Protein AF-0000000074436016 (afdb_homodimer)

pLDDT: mean 95.19, std 9.7, range [27.89, 98.94]

Organism: NCBI:txid1349785

Solvent-accessible surface area (backbone atoms only — not comparable to full-atom values): 13086 Å² total; per-residue (Å²): 108,72,60,59,52,48,53,52,48,14,54,47,44,49,55,48,41,35,71,76,46,47,29,46,66,45,57,72,33,37,32,36,85,57,34,43,60,37,73,82,83,29,23,57,28,37,34,36,27,35,20,18,33,38,30,46,49,17,32,43,35,10,47,38,68,48,76,72,38,80,26,52,17,38,36,29,31,21,16,30,40,24,40,50,14,35,40,44,46,51,30,44,37,34,35,21,26,37,39,32,66,56,12,30,39,82,61,67,39,67,53,19,23,32,29,37,42,47,64,41,38,81,76,45,74,80,45,45,41,37,73,81,47,38,75,51,81,66,85,122,109,68,63,59,51,48,52,53,47,12,54,48,43,47,56,51,40,33,71,76,46,48,28,44,67,44,57,72,34,37,32,36,82,58,34,42,60,36,74,81,85,30,24,58,29,37,35,37,27,36,19,18,34,38,30,47,50,17,34,44,34,10,48,38,74,93,74,72,38,80,25,52,17,39,39,29,32,22,16,30,39,23,40,52,15,37,39,43,47,50,30,44,36,34,37,21,27,37,38,32,64,57,12,31,40,82,60,67,40,68,52,20,22,32,30,37,22,64,70,40,39,82,77,46,73,78,47,45,42,39,72,80,34,22,61,52,81,68,83,123

InterPro domains:
  IPR001451 Hexapeptide repeat [PF14602] (75-107)
  IPR011004 Trimeric LpxA-like superfamily [SSF51161] (20-125)
  IPR018357 Hexapeptide transferase, conserved site [PS00101] (81-109)
  IPR051159 Hexapeptide-repeat containing acetyltransferases [PTHR23416] (14-125)

Foldseek 3Di:
DVVVVQQVCQQCVVVVLCVVQVDAEEALEGEGPQDAEPRDDASNLEHAEALEYHDHPEYEYQADPVVGDGAREYAYYLEYEAHCEYEDHNEHEYAAEYEYHNEYDDHHHYYAFYWGDVPIDTDGGRWHHDSNSHTDPPPD/DVVVVQQVCQQCVVVVLCVVQVDAEEALEGEGPQDAEPRDDASNLEHAEALEYHDHPEYEYQADVVVRDGAREYAYYLEYEAALEYEDHNEHEYAAEYEYHNEYDDHHHYHAFYWGDVPIDTDGGRWHHDSNSHTDPPPD

Structure (mmCIF, N/CA/C/O backbone):
data_AF-0000000074436016-model_v1
#
loop_
_entity.id
_entity.type
_entity.pdbx_description
1 polymer 'Exopolysaccharide biosynthesis O-acetyltransferase'
#
loop_
_atom_site.group_PDB
_atom_site.id
_atom_site.type_symbol
_atom_site.label_atom_id
_atom_site.label_alt_id
_atom_site.label_comp_id
_atom_site.label_asym_id
_atom_site.label_entity_id
_atom_site.label_seq_id
_atom_site.pdbx_PDB_ins_code
_atom_site.Cartn_x
_atom_site.Cartn_y
_atom_site.Cartn_z
_atom_site.occupancy
_atom_site.B_iso_or_equiv
_atom_site.auth_seq_id
_atom_site.auth_comp_id
_atom_site.auth_asym_id
_atom_site.auth_atom_id
_atom_site.pdbx_PDB_model_num
ATOM 1 N N . MET A 1 1 ? 18.578 2.439 25.094 1 65.06 1 MET A N 1
ATOM 2 C CA . MET A 1 1 ? 19.375 2.574 23.875 1 65.06 1 MET A CA 1
ATOM 3 C C . MET A 1 1 ? 18.5 2.561 22.641 1 65.06 1 MET A C 1
ATOM 5 O O . MET A 1 1 ? 18.625 3.43 21.766 1 65.06 1 MET A O 1
ATOM 9 N N . ARG A 1 2 ? 17.594 1.632 22.547 1 75.69 2 ARG A N 1
ATOM 10 C CA . ARG A 1 2 ? 16.703 1.564 21.391 1 75.69 2 ARG A CA 1
ATOM 11 C C . ARG A 1 2 ? 15.82 2.801 21.312 1 75.69 2 ARG A C 1
ATOM 13 O O . ARG A 1 2 ? 15.625 3.357 20.219 1 75.69 2 ARG A O 1
ATOM 20 N N . LYS A 1 3 ? 15.562 3.354 22.312 1 81.62 3 LYS A N 1
ATOM 21 C CA . LYS A 1 3 ? 14.703 4.531 22.359 1 81.62 3 LYS A CA 1
ATOM 22 C C . LYS A 1 3 ? 15.453 5.777 21.906 1 81.62 3 LYS A C 1
ATOM 24 O O . LYS A 1 3 ? 14.906 6.609 21.172 1 81.62 3 LYS A O 1
ATOM 29 N N . LEU A 1 4 ? 16.562 5.988 22.406 1 79.88 4 LEU A N 1
ATOM 30 C CA . LEU A 1 4 ? 17.391 7.129 22.031 1 79.88 4 LEU A CA 1
ATOM 31 C C . LEU A 1 4 ? 17.688 7.113 20.531 1 79.88 4 LEU A C 1
ATOM 33 O O . LEU A 1 4 ? 17.625 8.148 19.859 1 79.88 4 LEU A O 1
ATOM 37 N N . LEU A 1 5 ? 18.047 5.922 20.109 1 84.94 5 LEU A N 1
ATOM 38 C CA . LEU A 1 5 ? 18.344 5.781 18.688 1 84.94 5 LEU A CA 1
ATOM 39 C C . LEU A 1 5 ? 17.125 6.098 17.844 1 84.94 5 LEU A C 1
ATOM 41 O O . LEU A 1 5 ? 17.234 6.781 16.812 1 84.94 5 LEU A O 1
ATOM 45 N N . TRP A 1 6 ? 16 5.66 18.297 1 85.25 6 TRP A N 1
ATOM 46 C CA . TRP A 1 6 ? 14.758 5.914 17.578 1 85.25 6 TRP A CA 1
ATOM 47 C C . TRP A 1 6 ? 14.469 7.41 17.516 1 85.25 6 TRP A C 1
ATOM 49 O O . TRP A 1 6 ? 14.148 7.941 16.453 1 85.25 6 TRP A O 1
ATOM 59 N N . ASN A 1 7 ? 14.633 8.031 18.578 1 82.62 7 ASN A N 1
ATOM 60 C CA . ASN A 1 7 ? 14.359 9.461 18.641 1 82.62 7 ASN A CA 1
ATOM 61 C C . ASN A 1 7 ? 15.297 10.25 17.734 1 82.62 7 ASN A C 1
ATOM 63 O O . ASN A 1 7 ? 14.852 11.164 17.031 1 82.62 7 ASN A O 1
ATOM 67 N N . PHE A 1 8 ? 16.5 9.859 17.844 1 86.19 8 PHE A N 1
ATOM 68 C CA . PHE A 1 8 ? 17.5 10.555 17.031 1 86.19 8 PHE A CA 1
ATOM 69 C C . PHE A 1 8 ? 17.234 10.359 15.555 1 86.19 8 PHE A C 1
ATOM 71 O O . PHE A 1 8 ? 17.172 11.336 14.797 1 86.19 8 PHE A O 1
ATOM 78 N N . LEU A 1 9 ? 16.984 9.141 15.164 1 88.75 9 LEU A N 1
ATOM 79 C CA . LEU A 1 9 ? 16.766 8.82 13.75 1 88.75 9 LEU A CA 1
ATOM 80 C C . LEU A 1 9 ? 15.484 9.461 13.234 1 88.75 9 LEU A C 1
ATOM 82 O O . LEU A 1 9 ? 15.445 9.977 12.117 1 88.75 9 LEU A O 1
ATOM 86 N N . SER A 1 10 ? 14.469 9.469 14.016 1 90.81 10 SER A N 1
ATOM 87 C CA . SER A 1 10 ? 13.172 9.992 13.609 1 90.81 10 SER A CA 1
ATOM 88 C C . SER A 1 10 ? 13.195 11.516 13.5 1 90.81 10 SER A C 1
ATOM 90 O O . SER A 1 10 ? 12.398 12.102 12.773 1 90.81 10 SER A O 1
ATOM 92 N N . LYS A 1 11 ? 14.102 12.133 14.188 1 88.5 11 LYS A N 1
ATO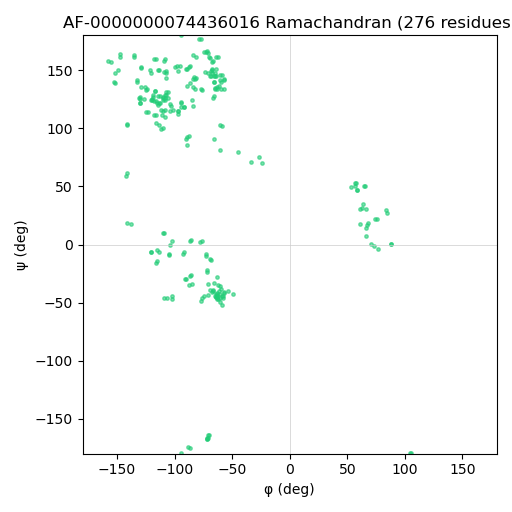M 93 C CA . LYS A 1 11 ? 14.219 13.586 14.125 1 88.5 11 LYS A CA 1
ATOM 94 C C . LYS A 1 11 ? 15.086 14.023 12.953 1 88.5 11 LYS A C 1
ATOM 96 O O . LYS A 1 11 ? 14.883 15.102 12.398 1 88.5 11 LYS A O 1
ATOM 101 N N . ILE A 1 12 ? 15.984 13.195 12.508 1 94 12 ILE A N 1
ATOM 102 C CA . ILE A 1 12 ? 16.922 13.531 11.438 1 94 12 ILE A CA 1
ATOM 103 C C . ILE A 1 12 ? 16.328 13.141 10.086 1 94 12 ILE A C 1
ATOM 105 O O . ILE A 1 12 ? 16.609 13.781 9.07 1 94 12 ILE A O 1
ATOM 109 N N . TYR A 1 13 ? 15.508 12.125 10.117 1 96.69 13 TYR A N 1
ATOM 110 C CA . TYR A 1 13 ? 14.938 11.57 8.898 1 96.69 13 TYR A CA 1
ATOM 111 C C . TYR A 1 13 ? 14.188 12.641 8.109 1 96.69 13 TYR A C 1
ATOM 113 O O . TYR A 1 13 ? 14.336 12.742 6.895 1 96.69 13 TYR A O 1
ATOM 121 N N . PRO A 1 14 ? 13.422 13.523 8.781 1 97.69 14 PRO A N 1
ATOM 122 C CA . PRO A 1 14 ? 12.742 14.578 8.023 1 97.69 14 PRO A CA 1
ATOM 123 C C . PRO A 1 14 ? 13.719 15.492 7.281 1 97.69 14 PRO A C 1
ATOM 125 O O . PRO A 1 14 ? 13.422 15.945 6.172 1 97.69 14 PRO A O 1
ATOM 128 N N . LEU A 1 15 ? 14.812 15.758 7.836 1 96.75 15 LEU A N 1
ATOM 129 C CA . LEU A 1 15 ? 15.82 16.578 7.176 1 96.75 15 LEU A CA 1
ATOM 130 C C . LEU A 1 15 ? 16.312 15.922 5.898 1 96.75 15 LEU A C 1
ATOM 132 O O . LEU A 1 15 ? 16.469 16.578 4.867 1 96.75 15 LEU A O 1
ATOM 136 N N . PHE A 1 16 ? 16.594 14.68 6.02 1 97.62 16 PHE A N 1
ATOM 137 C CA . PHE A 1 16 ? 17.031 13.898 4.863 1 97.62 16 PHE A CA 1
ATOM 138 C C . PHE A 1 16 ? 15.977 13.938 3.758 1 97.62 16 PHE A C 1
ATOM 140 O O . PHE A 1 16 ? 16.312 14.164 2.592 1 97.62 16 PHE A O 1
ATOM 147 N N . LEU A 1 17 ? 14.68 13.773 4.086 1 98.38 17 LEU A N 1
ATOM 148 C CA . LEU A 1 17 ? 13.578 13.734 3.129 1 98.38 17 LEU A CA 1
ATOM 149 C C . LEU A 1 17 ? 13.391 15.094 2.463 1 98.38 17 LEU A C 1
ATOM 151 O O . LEU A 1 17 ? 13.109 15.172 1.263 1 98.38 17 LEU A O 1
ATOM 155 N N . ARG A 1 18 ? 13.523 16.172 3.209 1 97.75 18 ARG A N 1
ATOM 156 C CA . ARG A 1 18 ? 13.469 17.516 2.662 1 97.75 18 ARG A CA 1
ATOM 157 C C . ARG A 1 18 ? 14.57 17.734 1.627 1 97.75 18 ARG A C 1
ATOM 159 O O . ARG A 1 18 ? 14.305 18.219 0.522 1 97.75 18 ARG A O 1
ATOM 166 N N . LYS A 1 19 ? 15.711 17.391 2.023 1 97.5 19 LYS A N 1
ATOM 167 C CA . LYS A 1 19 ? 16.875 17.719 1.224 1 97.5 19 LYS A CA 1
ATOM 168 C C . LYS A 1 19 ? 17 16.812 0.011 1 97.5 19 LYS A C 1
ATOM 170 O O . LYS A 1 19 ? 17.172 17.281 -1.116 1 97.5 19 LYS A O 1
ATOM 175 N N . ARG A 1 20 ? 16.844 15.539 0.171 1 97.12 20 ARG A N 1
ATOM 176 C CA . ARG A 1 20 ? 17.109 14.57 -0.886 1 97.12 20 ARG A CA 1
ATOM 177 C C . ARG A 1 20 ? 15.906 14.398 -1.8 1 97.12 20 ARG A C 1
ATOM 179 O O . ARG A 1 20 ? 16.062 14.211 -3.008 1 97.12 20 ARG A O 1
ATOM 186 N N . TYR A 1 21 ? 14.719 14.5 -1.204 1 97.56 21 TYR A N 1
ATOM 187 C CA . TYR A 1 21 ? 13.531 14.172 -1.983 1 97.56 21 TYR A CA 1
ATOM 188 C C . TYR A 1 21 ? 12.641 15.398 -2.18 1 97.56 21 TYR A C 1
ATOM 190 O O . TYR A 1 21 ? 11.586 15.312 -2.807 1 97.56 21 TYR A O 1
ATOM 198 N N . ARG A 1 22 ? 13.008 16.438 -1.574 1 98.06 22 ARG A N 1
ATOM 199 C CA . ARG A 1 22 ? 12.336 17.719 -1.742 1 98.06 22 ARG A CA 1
ATOM 200 C C . ARG A 1 22 ? 10.891 17.641 -1.251 1 98.06 22 ARG A C 1
ATOM 202 O O . ARG A 1 22 ? 9.992 18.234 -1.859 1 98.06 22 ARG A O 1
ATOM 209 N N . MET A 1 23 ? 10.68 16.891 -0.249 1 98.5 23 MET A N 1
ATOM 210 C CA . MET A 1 23 ? 9.367 16.844 0.383 1 98.5 23 MET A CA 1
ATOM 211 C C . MET A 1 23 ? 9.109 18.109 1.198 1 98.5 23 MET A C 1
ATOM 213 O O . MET A 1 23 ? 10.047 18.719 1.718 1 98.5 23 MET A O 1
ATOM 217 N N . ASN A 1 24 ? 7.855 18.531 1.287 1 98.75 24 ASN A N 1
ATOM 218 C CA . ASN A 1 24 ? 7.438 19.688 2.062 1 98.75 24 ASN A CA 1
ATOM 219 C C . ASN A 1 24 ? 7.07 19.312 3.494 1 98.75 24 ASN A C 1
ATOM 221 O O . ASN A 1 24 ? 5.914 19 3.783 1 98.75 24 ASN A O 1
ATOM 225 N N . ILE A 1 25 ? 8.086 19.375 4.324 1 98.81 25 ILE A N 1
ATOM 226 C CA . ILE A 1 25 ? 7.914 18.922 5.695 1 98.81 25 ILE A CA 1
ATOM 227 C C . ILE A 1 25 ? 8.148 20.078 6.664 1 98.81 25 ILE A C 1
ATOM 229 O O . ILE A 1 25 ? 9.211 20.703 6.641 1 98.81 25 ILE A O 1
ATOM 233 N N . GLY A 1 26 ? 7.152 20.359 7.516 1 98.75 26 GLY A N 1
ATOM 234 C CA . GLY A 1 26 ? 7.172 21.469 8.445 1 98.75 26 GLY A CA 1
ATOM 235 C C . GLY A 1 26 ? 8.156 21.281 9.586 1 98.75 26 GLY A C 1
ATOM 236 O O . GLY A 1 26 ? 9.031 20.422 9.516 1 98.75 26 GLY A O 1
ATOM 237 N N . LYS A 1 27 ? 8.039 22.125 10.656 1 98.19 27 LYS A N 1
ATOM 238 C CA . LYS A 1 27 ? 8.93 22.141 11.812 1 98.19 27 LYS A CA 1
ATOM 239 C C . LYS A 1 27 ? 8.508 21.094 12.844 1 98.19 27 LYS A C 1
ATOM 241 O O . LYS A 1 27 ? 7.316 20.859 13.047 1 98.19 27 LYS A O 1
ATOM 246 N N . ASN A 1 28 ? 9.477 20.484 13.445 1 97.62 28 ASN A N 1
ATOM 247 C CA . ASN A 1 28 ? 9.281 19.594 14.578 1 97.62 28 ASN A CA 1
ATOM 248 C C . ASN A 1 28 ? 8.445 18.375 14.188 1 97.62 28 ASN A C 1
ATOM 250 O O . ASN A 1 28 ? 7.586 17.938 14.953 1 97.62 28 ASN A O 1
ATOM 254 N N . VAL A 1 29 ? 8.57 17.969 12.984 1 98.38 29 VAL A N 1
ATOM 255 C CA . VAL A 1 29 ? 7.918 16.75 12.523 1 98.38 29 VAL A CA 1
ATOM 256 C C . VAL A 1 29 ? 8.773 15.539 12.875 1 98.38 29 VAL A C 1
ATOM 258 O O . VAL A 1 29 ? 10 15.578 12.727 1 98.38 29 VAL A O 1
ATOM 261 N N . ILE A 1 30 ? 8.109 14.523 13.375 1 97.94 30 ILE A N 1
ATOM 262 C CA . ILE A 1 30 ? 8.766 13.266 13.695 1 97.94 30 ILE A CA 1
ATOM 263 C C . ILE A 1 30 ? 8.312 12.18 12.719 1 97.94 30 ILE A C 1
ATOM 265 O O . ILE A 1 30 ? 7.113 11.945 12.562 1 97.94 30 ILE A O 1
ATOM 269 N N . ILE A 1 31 ? 9.258 11.508 12.078 1 98.38 31 ILE A N 1
ATOM 270 C CA . ILE A 1 31 ? 8.922 10.453 11.133 1 98.38 31 ILE A CA 1
ATOM 271 C C . ILE A 1 31 ? 9.742 9.195 11.453 1 98.38 31 ILE A C 1
ATOM 273 O O . ILE A 1 31 ? 10.977 9.234 11.453 1 98.38 31 ILE A O 1
ATOM 277 N N . SER A 1 32 ? 9.023 8.117 11.711 1 97.31 32 SER A N 1
ATOM 278 C CA . SER A 1 32 ? 9.703 6.836 11.867 1 97.31 32 SER A CA 1
ATOM 279 C C . SER A 1 32 ? 10.531 6.5 10.625 1 97.31 32 SER A C 1
ATOM 281 O O . SER A 1 32 ? 10.078 6.695 9.5 1 97.31 32 SER A O 1
ATOM 283 N N . TYR A 1 33 ? 11.68 5.918 10.828 1 94.69 33 TYR A N 1
ATOM 284 C CA . TYR A 1 33 ? 12.508 5.516 9.703 1 94.69 33 TYR A CA 1
ATOM 285 C C . TYR A 1 33 ? 11.875 4.348 8.953 1 94.69 33 TYR A C 1
ATOM 287 O O . TYR A 1 33 ? 12.273 4.035 7.828 1 94.69 33 TYR A O 1
ATOM 295 N N . LYS A 1 34 ? 10.883 3.729 9.516 1 96.25 34 LYS A N 1
ATOM 296 C CA . LYS A 1 34 ? 10.188 2.611 8.891 1 96.25 34 LYS A CA 1
ATOM 297 C C . LYS A 1 34 ? 8.969 3.092 8.109 1 96.25 34 LYS A C 1
ATOM 299 O O . LYS A 1 34 ? 8.305 2.303 7.43 1 96.25 34 LYS A O 1
ATOM 304 N N . ALA A 1 35 ? 8.664 4.402 8.273 1 97.81 35 ALA A N 1
ATOM 305 C CA . ALA A 1 35 ? 7.555 4.949 7.492 1 97.81 35 ALA A CA 1
ATOM 306 C C . ALA A 1 35 ? 7.879 4.93 6 1 97.81 35 ALA A C 1
ATOM 308 O O . ALA A 1 35 ? 9.039 5.066 5.605 1 97.81 35 ALA A O 1
ATOM 309 N N . ARG A 1 36 ? 6.879 4.75 5.168 1 97.94 36 ARG A N 1
ATOM 310 C CA . ARG A 1 36 ? 7.004 4.633 3.719 1 97.94 36 ARG A CA 1
ATOM 311 C C . ARG A 1 36 ? 6.355 5.82 3.016 1 97.94 36 ARG A C 1
ATOM 313 O O . ARG A 1 36 ? 5.129 5.891 2.902 1 97.94 36 ARG A O 1
ATOM 320 N N . LEU A 1 37 ? 7.129 6.73 2.555 1 98.12 37 LEU A N 1
ATOM 321 C CA . LEU A 1 37 ? 6.66 7.891 1.806 1 98.12 37 LEU A CA 1
ATOM 322 C C . LEU A 1 37 ? 7.008 7.762 0.326 1 98.12 37 LEU A C 1
ATOM 324 O O . LEU A 1 37 ? 8 7.117 -0.029 1 98.12 37 LEU A O 1
ATOM 328 N N . ASP A 1 38 ? 6.215 8.266 -0.517 1 95.31 38 ASP A N 1
ATOM 329 C CA . ASP A 1 38 ? 6.449 8.188 -1.956 1 95.31 38 ASP A CA 1
ATOM 330 C C . ASP A 1 38 ? 7.777 8.844 -2.33 1 95.31 38 ASP A C 1
ATOM 332 O O . ASP A 1 38 ? 7.859 10.07 -2.451 1 95.31 38 ASP A O 1
ATOM 336 N N . LYS A 1 39 ? 8.734 8.039 -2.559 1 94.69 39 LYS A N 1
ATOM 337 C CA . LYS A 1 39 ? 10.062 8.555 -2.891 1 94.69 39 LYS A CA 1
ATOM 338 C C . LYS A 1 39 ? 10.359 8.398 -4.379 1 94.69 39 LYS A C 1
ATOM 340 O O . LYS A 1 39 ? 11.32 8.969 -4.891 1 94.69 39 LYS A O 1
ATOM 345 N N . SER A 1 40 ? 9.539 7.723 -5.078 1 89.5 40 SER A N 1
ATOM 346 C CA . SER A 1 40 ? 9.93 7.262 -6.406 1 89.5 40 SER A CA 1
ATOM 347 C C . SER A 1 40 ? 9.312 8.133 -7.496 1 89.5 40 SER A C 1
ATOM 349 O O . SER A 1 40 ? 9.992 8.516 -8.453 1 89.5 40 SER A O 1
ATOM 351 N N . ILE A 1 41 ? 8.031 8.438 -7.316 1 92.81 41 ILE A N 1
ATOM 352 C CA . ILE A 1 41 ? 7.344 9.016 -8.461 1 92.81 41 ILE A CA 1
ATOM 353 C C . ILE A 1 41 ? 7.051 10.492 -8.195 1 92.81 41 ILE A C 1
ATOM 355 O O . ILE A 1 41 ? 7.32 11.344 -9.039 1 92.81 41 ILE A O 1
ATOM 359 N N . ASN A 1 42 ? 6.539 10.82 -7.027 1 96.94 42 ASN A N 1
ATOM 360 C CA . ASN A 1 42 ? 6.141 12.195 -6.75 1 96.94 42 ASN A CA 1
ATOM 361 C C . ASN A 1 42 ? 6.477 12.594 -5.316 1 96.94 42 ASN A C 1
ATOM 363 O O . ASN A 1 42 ? 5.602 13.039 -4.57 1 96.94 42 ASN A O 1
ATOM 367 N N . PRO A 1 43 ? 7.758 12.586 -4.949 1 97.69 43 PRO A N 1
ATOM 368 C CA . PRO A 1 43 ? 8.133 12.914 -3.572 1 97.69 43 PRO A CA 1
ATOM 369 C C . PRO A 1 43 ? 7.82 14.367 -3.209 1 97.69 43 PRO A C 1
ATOM 371 O O . PRO A 1 43 ? 7.445 14.648 -2.068 1 97.69 43 PRO A O 1
ATOM 374 N N . SER A 1 44 ? 7.922 15.25 -4.129 1 98.25 44 SER A N 1
ATOM 375 C CA . SER A 1 44 ? 7.695 16.656 -3.842 1 98.25 44 SER A CA 1
ATOM 376 C C . SER A 1 44 ? 6.215 16.953 -3.631 1 98.25 44 SER A C 1
ATOM 378 O O . SER A 1 44 ? 5.852 18.047 -3.205 1 98.25 44 SER A O 1
ATOM 380 N N . GLY A 1 45 ? 5.359 15.953 -3.932 1 98.69 45 GLY A N 1
ATOM 381 C CA . GLY A 1 45 ? 3.928 16.109 -3.729 1 98.69 45 GLY A CA 1
ATOM 382 C C . GLY A 1 45 ? 3.488 15.766 -2.316 1 98.69 45 GLY A C 1
ATOM 383 O O . GLY A 1 45 ? 2.295 15.789 -2.01 1 98.69 45 GLY A O 1
ATOM 384 N N . ILE A 1 46 ? 4.398 15.461 -1.444 1 98.88 46 ILE A N 1
ATOM 385 C CA . ILE A 1 46 ? 4.086 15.148 -0.052 1 98.88 46 ILE A CA 1
ATOM 386 C C . ILE A 1 46 ? 4.23 16.406 0.799 1 98.88 46 ILE A C 1
ATOM 388 O O . ILE A 1 46 ? 5.301 17.016 0.842 1 98.88 46 ILE A O 1
ATOM 392 N N . TYR A 1 47 ? 3.203 16.844 1.498 1 98.94 47 TYR A N 1
ATOM 393 C CA . TYR A 1 47 ? 3.16 17.984 2.41 1 98.94 47 TYR A CA 1
ATOM 394 C C . TYR A 1 47 ? 2.793 17.531 3.82 1 98.94 47 TYR A C 1
ATOM 396 O O . TYR A 1 47 ? 1.755 16.906 4.027 1 98.94 47 TYR A O 1
ATOM 404 N N . ILE A 1 48 ? 3.625 17.859 4.762 1 98.94 48 ILE A N 1
ATOM 405 C CA . ILE A 1 48 ? 3.377 17.531 6.16 1 98.94 48 ILE A CA 1
ATOM 406 C C . ILE A 1 48 ? 3.555 18.766 7.027 1 98.94 48 ILE A C 1
ATOM 408 O O . ILE A 1 48 ? 4.609 19.406 7.004 1 98.94 48 ILE A O 1
ATOM 412 N N . GLY A 1 49 ? 2.543 19.125 7.816 1 98.94 49 GLY A N 1
ATOM 413 C CA . GLY A 1 49 ? 2.555 20.297 8.664 1 98.94 49 GLY A CA 1
ATOM 414 C C . GLY A 1 49 ? 3.375 20.125 9.93 1 98.94 49 GLY A C 1
ATOM 415 O O . GLY A 1 49 ? 3.801 19 10.242 1 98.94 49 GLY A O 1
ATOM 416 N N . ASP A 1 50 ? 3.484 21.203 10.734 1 98.88 50 ASP A N 1
ATOM 417 C CA . ASP A 1 50 ? 4.324 21.266 11.922 1 98.88 50 ASP A CA 1
ATOM 418 C C . ASP A 1 50 ? 3.83 20.297 12.992 1 98.88 50 ASP A C 1
ATOM 420 O O . ASP A 1 50 ? 2.627 20.047 13.109 1 98.88 50 ASP A O 1
ATOM 424 N N . ASN A 1 51 ? 4.719 19.719 13.742 1 98.56 51 ASN A N 1
ATOM 425 C CA . ASN A 1 51 ? 4.457 18.953 14.961 1 98.56 51 ASN A CA 1
ATOM 426 C C . ASN A 1 51 ? 3.711 17.656 14.664 1 98.56 51 ASN A C 1
ATOM 428 O O . ASN A 1 51 ? 3.109 17.062 15.562 1 98.56 51 ASN A O 1
ATOM 432 N N . THR A 1 52 ? 3.717 17.25 13.422 1 98.75 52 THR A N 1
ATOM 433 C CA . THR A 1 52 ? 3.035 16.016 13.031 1 98.75 52 THR A CA 1
ATOM 434 C C . THR A 1 52 ? 3.951 14.812 13.219 1 98.75 52 THR A C 1
ATOM 436 O O . THR A 1 52 ? 5.141 14.883 12.906 1 98.75 52 THR A O 1
ATOM 439 N N . TRP A 1 53 ? 3.357 13.695 13.734 1 98.75 53 TRP A N 1
ATOM 440 C CA . TRP A 1 53 ? 4.066 12.438 13.922 1 98.75 53 TRP A CA 1
ATOM 441 C C . TRP A 1 53 ? 3.613 11.391 12.906 1 98.75 53 TRP A C 1
ATOM 443 O O . TRP A 1 53 ? 2.414 11.133 12.766 1 98.75 53 TRP A O 1
ATOM 453 N N . ILE A 1 54 ? 4.559 10.867 12.195 1 98.75 54 ILE A N 1
ATOM 454 C CA . ILE A 1 54 ? 4.324 9.766 11.273 1 98.75 54 ILE A CA 1
ATOM 455 C C . ILE A 1 54 ? 4.938 8.484 11.844 1 98.75 54 ILE A C 1
ATOM 457 O O . ILE A 1 54 ? 6.16 8.367 11.945 1 98.75 54 ILE A O 1
ATOM 461 N N . LEU A 1 55 ? 4.098 7.504 12.156 1 98.19 55 LEU A N 1
ATOM 462 C CA . LEU A 1 55 ? 4.578 6.34 12.891 1 98.19 55 LEU A CA 1
ATOM 463 C C . LEU A 1 55 ? 4.961 5.211 11.938 1 98.19 55 LEU A C 1
ATOM 465 O O . LEU A 1 55 ? 4.898 5.379 10.719 1 98.19 55 LEU A O 1
ATOM 469 N N . ALA A 1 56 ? 5.391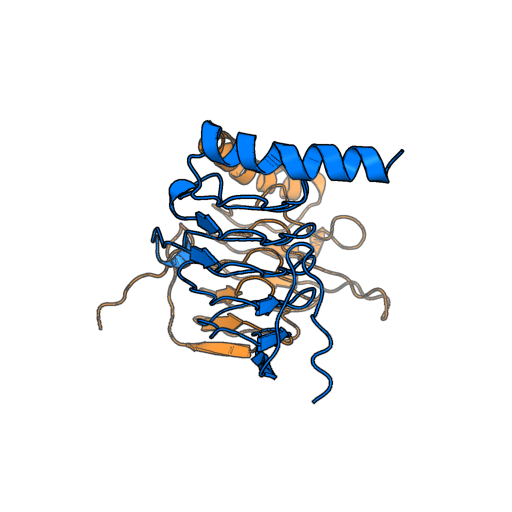 4.109 12.5 1 97.88 56 ALA A N 1
ATOM 470 C CA . ALA A 1 56 ? 6.094 3.057 11.773 1 97.88 56 ALA A CA 1
ATOM 471 C C . ALA A 1 56 ? 5.184 2.414 10.727 1 97.88 56 ALA A C 1
ATOM 473 O O . ALA A 1 56 ? 4.012 2.152 10.992 1 97.88 56 ALA A O 1
ATOM 474 N N . ASN A 1 57 ? 5.742 2.217 9.469 1 97.94 57 ASN A N 1
ATOM 475 C CA . ASN A 1 57 ? 5.188 1.452 8.359 1 97.94 57 ASN A CA 1
ATOM 476 C C . ASN A 1 57 ? 3.977 2.15 7.75 1 97.94 57 ASN A C 1
ATOM 478 O O . ASN A 1 57 ? 3.314 1.6 6.867 1 97.94 57 ASN A O 1
ATOM 482 N N . SER A 1 58 ? 3.611 3.312 8.281 1 98.69 58 SER A N 1
ATOM 483 C CA . SER A 1 58 ? 2.572 4.062 7.586 1 98.69 58 SER A CA 1
ATOM 484 C C . SER A 1 58 ? 3.006 4.422 6.168 1 98.69 58 SER A C 1
ATOM 486 O O . SER A 1 58 ? 4.188 4.66 5.918 1 98.69 58 SER A O 1
ATOM 488 N N . LEU A 1 59 ? 2.096 4.359 5.27 1 98.75 59 LEU A N 1
ATOM 489 C CA . LEU A 1 59 ? 2.336 4.613 3.854 1 98.75 59 LEU A CA 1
ATOM 490 C C . LEU A 1 59 ? 1.641 5.895 3.404 1 98.75 59 LEU A C 1
ATOM 492 O O . LEU A 1 59 ? 0.415 6 3.486 1 98.75 59 LEU A O 1
ATOM 496 N N . ILE A 1 60 ? 2.418 6.883 2.992 1 98.81 60 ILE A N 1
ATOM 497 C CA . ILE A 1 60 ? 1.895 8.125 2.436 1 98.81 60 ILE A CA 1
ATOM 498 C C . ILE A 1 60 ? 2.156 8.172 0.932 1 98.81 60 ILE A C 1
ATOM 500 O O . ILE A 1 60 ? 3.305 8.281 0.499 1 98.81 60 ILE A O 1
ATOM 504 N N . LEU A 1 61 ? 1.113 8.055 0.145 1 98.56 61 LEU A N 1
ATOM 505 C CA . LEU A 1 61 ? 1.231 8.016 -1.308 1 98.56 61 LEU A CA 1
ATOM 506 C C . LEU A 1 61 ? 0.98 9.391 -1.913 1 98.56 61 LEU A C 1
ATOM 508 O O . LEU A 1 61 ? 0.188 10.172 -1.381 1 98.56 61 LEU A O 1
ATOM 512 N N . ALA A 1 62 ? 1.642 9.648 -3.041 1 98.56 62 ALA A N 1
ATOM 513 C CA . ALA A 1 62 ? 1.473 10.914 -3.75 1 98.56 62 ALA A CA 1
ATOM 514 C C . ALA A 1 62 ? 1.38 10.695 -5.258 1 98.56 62 ALA A C 1
ATOM 516 O O . ALA A 1 62 ? 1.656 11.602 -6.043 1 98.56 62 ALA A O 1
ATOM 517 N N . HIS A 1 63 ? 1.106 9.492 -5.664 1 97.19 63 HIS A N 1
ATOM 518 C CA . HIS A 1 63 ? 0.792 9.195 -7.055 1 97.19 63 HIS A CA 1
ATOM 519 C C . HIS A 1 63 ? -0.173 8.016 -7.164 1 97.19 63 HIS A C 1
ATOM 521 O O . HIS A 1 63 ? -0.237 7.176 -6.266 1 97.19 63 HIS A O 1
ATOM 527 N N . ASP A 1 64 ? -0.963 8.039 -8.211 1 95.44 64 ASP A N 1
ATOM 528 C CA . ASP A 1 64 ? -1.947 7.02 -8.555 1 95.44 64 ASP A CA 1
ATOM 529 C C . ASP A 1 64 ? -1.54 6.273 -9.828 1 95.44 64 ASP A C 1
ATOM 531 O O . ASP A 1 64 ? -1.749 6.77 -10.938 1 95.44 64 ASP A O 1
ATOM 535 N N . HIS A 1 65 ? -0.979 5.125 -9.648 1 93.31 65 HIS A N 1
ATOM 536 C CA . HIS A 1 65 ? -0.524 4.34 -10.797 1 93.31 65 HIS A CA 1
ATOM 537 C C . HIS A 1 65 ? -1.693 3.945 -11.688 1 93.31 65 HIS A C 1
ATOM 539 O O . HIS A 1 65 ? -1.58 3.986 -12.914 1 93.31 65 HIS A O 1
ATOM 545 N N . LEU A 1 66 ? -2.729 3.504 -10.984 1 94 66 LEU A N 1
ATOM 546 C CA . LEU A 1 66 ? -3.916 3.057 -11.703 1 94 66 LEU A CA 1
ATOM 547 C C . LEU A 1 66 ? -4.344 4.09 -12.734 1 94 66 LEU A C 1
ATOM 549 O O . LEU A 1 66 ? -4.684 3.736 -13.867 1 94 66 LEU A O 1
ATOM 553 N N . ARG A 1 67 ? -4.324 5.363 -12.383 1 95.38 67 ARG A N 1
ATOM 554 C CA . ARG A 1 67 ? -4.785 6.441 -13.25 1 95.38 67 ARG A CA 1
ATOM 555 C C . ARG A 1 67 ? -3.609 7.195 -13.859 1 95.38 67 ARG A C 1
ATOM 557 O O . ARG A 1 67 ? -3.803 8.156 -14.609 1 95.38 67 ARG A O 1
ATOM 564 N N . SER A 1 68 ? -2.404 6.867 -13.594 1 94 68 SER A N 1
ATOM 565 C CA . SER A 1 68 ? -1.188 7.492 -14.094 1 94 68 SER A CA 1
ATOM 566 C C . SER A 1 68 ? -1.152 8.984 -13.758 1 94 68 SER A C 1
ATOM 568 O O . SER A 1 68 ? -0.884 9.812 -14.625 1 94 68 SER A O 1
ATOM 570 N N . LEU A 1 69 ? -1.403 9.273 -12.445 1 96.44 69 LEU A N 1
ATOM 571 C CA . LEU A 1 69 ? -1.468 10.664 -12.008 1 96.44 69 LEU A CA 1
ATOM 572 C C . LEU A 1 69 ? -0.502 10.914 -10.852 1 96.44 69 LEU A C 1
ATOM 574 O O . LEU A 1 69 ? -0.365 10.078 -9.961 1 96.44 69 LEU A O 1
ATOM 578 N N . LYS A 1 70 ? 0.166 12.008 -10.977 1 97.75 70 LYS A N 1
ATOM 579 C CA . LYS A 1 70 ? 0.799 12.578 -9.797 1 97.75 70 LYS A CA 1
ATOM 580 C C . LYS A 1 70 ? -0.183 13.445 -9.008 1 97.75 70 LYS A C 1
ATOM 582 O O . LYS A 1 70 ? -0.831 14.328 -9.578 1 97.75 70 LYS A O 1
ATOM 587 N N . LEU A 1 71 ? -0.355 13.133 -7.754 1 98.38 71 LEU A N 1
ATOM 588 C CA . LEU A 1 71 ? -1.299 13.852 -6.906 1 98.38 71 LEU A CA 1
ATOM 589 C C . LEU A 1 71 ? -0.633 14.305 -5.609 1 98.38 71 LEU A C 1
ATOM 591 O O . LEU A 1 71 ? 0.097 13.539 -4.98 1 98.38 71 LEU A O 1
ATOM 595 N N . ASP A 1 72 ? -0.885 15.547 -5.23 1 98.75 72 ASP A N 1
ATOM 596 C CA . ASP A 1 72 ? -0.343 16.031 -3.967 1 98.75 72 ASP A CA 1
ATOM 597 C C . ASP A 1 72 ? -1.15 15.508 -2.783 1 98.75 72 ASP A C 1
ATOM 599 O O . ASP A 1 72 ? -2.381 15.461 -2.834 1 98.75 72 ASP A O 1
ATOM 603 N N . THR A 1 73 ? -0.46 15.023 -1.782 1 98.88 73 THR A N 1
ATOM 604 C CA . THR A 1 73 ? -1.063 14.602 -0.524 1 98.88 73 THR A CA 1
ATOM 605 C C . THR A 1 73 ? -0.681 15.555 0.607 1 98.88 73 THR A C 1
ATOM 607 O O . THR A 1 73 ? 0.502 15.805 0.835 1 98.88 73 THR A O 1
ATOM 610 N N . HIS A 1 74 ? -1.696 16.109 1.337 1 98.94 74 HIS A N 1
ATOM 611 C CA . HIS A 1 74 ? -1.479 17.109 2.377 1 98.94 74 HIS A CA 1
ATOM 612 C C . HIS A 1 74 ? -1.909 16.578 3.744 1 98.94 74 HIS A C 1
ATOM 614 O O . HIS A 1 74 ? -3.057 16.172 3.92 1 98.94 74 HIS A O 1
ATOM 620 N N . ILE A 1 75 ? -1.002 16.594 4.652 1 98.94 75 ILE A N 1
ATOM 621 C CA . ILE A 1 75 ? -1.295 16.312 6.055 1 98.94 75 ILE A CA 1
ATOM 622 C C . ILE A 1 75 ? -1.057 17.562 6.898 1 98.94 75 ILE A C 1
ATOM 624 O O . ILE A 1 75 ? 0.017 18.156 6.832 1 98.94 75 ILE A O 1
ATOM 628 N N . GLY A 1 76 ? -2.006 17.969 7.68 1 98.94 76 GLY A N 1
ATOM 629 C CA . GLY A 1 76 ? -1.929 19.188 8.469 1 98.94 76 GLY A CA 1
ATOM 630 C C . GLY A 1 76 ? -0.962 19.078 9.633 1 98.94 76 GLY A C 1
ATOM 631 O O . GLY A 1 76 ? -0.132 18.172 9.68 1 98.94 76 GLY A O 1
ATOM 632 N N . SER A 1 77 ? -1.078 20.125 10.57 1 98.94 77 SER A N 1
ATOM 633 C CA . SER A 1 77 ? -0.221 20.234 11.75 1 98.94 77 SER A CA 1
ATOM 634 C C . SER A 1 77 ? -0.835 19.5 12.938 1 98.94 77 SER A C 1
ATOM 636 O O . SER A 1 77 ? -2.059 19.375 13.039 1 98.94 77 SER A O 1
ATOM 638 N N . ASN A 1 78 ? 0.033 19.031 13.812 1 98.81 78 ASN A N 1
ATOM 639 C CA . ASN A 1 78 ? -0.388 18.375 15.055 1 98.81 78 ASN A CA 1
ATOM 640 C C . ASN A 1 78 ? -1.265 17.156 14.773 1 98.81 78 ASN A C 1
ATOM 642 O O . ASN A 1 78 ? -2.334 17.016 15.367 1 98.81 78 ASN A O 1
ATOM 646 N N . CYS A 1 79 ? -0.79 16.375 13.859 1 98.94 79 CYS A N 1
ATOM 647 C CA . CYS A 1 79 ? -1.453 15.117 13.547 1 98.94 79 CYS A CA 1
ATOM 648 C C . CYS A 1 79 ? -0.629 13.93 14.039 1 98.94 79 CYS A C 1
ATOM 650 O O . CYS A 1 79 ? 0.566 14.07 14.305 1 98.94 79 CYS A O 1
ATOM 652 N N . LEU A 1 80 ? -1.209 12.844 14.203 1 98.94 80 LEU A N 1
ATOM 653 C CA . LEU A 1 80 ? -0.6 11.539 14.438 1 98.94 80 LEU A CA 1
ATOM 654 C C . LEU A 1 80 ? -1.085 10.516 13.414 1 98.94 80 LEU A C 1
ATOM 656 O O . LEU A 1 80 ? -2.273 10.195 13.367 1 98.94 80 LEU A O 1
ATOM 660 N N . ILE A 1 81 ? -0.17 10.078 12.617 1 98.94 81 ILE A N 1
ATOM 661 C CA . ILE A 1 81 ? -0.469 9.047 11.633 1 98.94 81 ILE A CA 1
ATOM 662 C C . ILE A 1 81 ? -0.062 7.68 12.18 1 98.94 81 ILE A C 1
ATOM 664 O O . ILE A 1 81 ? 1.129 7.391 12.32 1 98.94 81 ILE A O 1
ATOM 668 N N . GLY A 1 82 ? -1.003 6.812 12.391 1 98.81 82 GLY A N 1
ATOM 669 C CA . GLY A 1 82 ? -0.799 5.574 13.125 1 98.81 82 GLY A CA 1
ATOM 670 C C . GLY A 1 82 ? -0.028 4.531 12.336 1 98.81 82 GLY A C 1
ATOM 671 O O . GLY A 1 82 ? 0.07 4.617 11.109 1 98.81 82 GLY A O 1
ATOM 672 N N . VAL A 1 83 ? 0.429 3.525 13.117 1 98.56 83 VAL A N 1
ATOM 673 C CA . VAL A 1 83 ? 1.241 2.455 12.547 1 98.56 83 VAL A CA 1
ATOM 674 C C . VAL A 1 83 ? 0.443 1.713 11.477 1 98.56 83 VAL A C 1
ATOM 676 O O . VAL A 1 83 ? -0.768 1.523 11.617 1 98.56 83 VAL A O 1
ATOM 679 N N . ASP A 1 84 ? 1.142 1.44 10.359 1 98.56 84 ASP A N 1
ATOM 680 C CA . ASP A 1 84 ? 0.633 0.561 9.305 1 98.56 84 ASP A CA 1
ATOM 681 C C . ASP A 1 84 ? -0.587 1.171 8.625 1 98.56 84 ASP A C 1
ATOM 683 O O . ASP A 1 84 ? -1.343 0.469 7.949 1 98.56 84 ASP A O 1
ATOM 687 N N . SER A 1 85 ? -0.851 2.434 8.82 1 98.88 85 SER A N 1
ATOM 688 C CA . SER A 1 85 ? -1.943 3.096 8.117 1 98.88 85 SER A CA 1
ATOM 689 C C . SER A 1 85 ? -1.525 3.506 6.707 1 98.88 85 SER A C 1
ATOM 691 O O . SER A 1 85 ? -0.339 3.479 6.375 1 98.88 85 SER A O 1
ATOM 693 N N . ILE A 1 86 ? -2.51 3.775 5.797 1 98.94 86 ILE A N 1
ATOM 694 C CA . ILE A 1 86 ? -2.256 4.219 4.43 1 98.94 86 ILE A CA 1
ATOM 695 C C . ILE A 1 86 ? -3.041 5.496 4.148 1 98.94 86 ILE A C 1
ATOM 697 O O . ILE A 1 86 ? -4.25 5.559 4.391 1 98.94 86 ILE A O 1
ATOM 701 N N . ILE A 1 87 ? -2.354 6.535 3.711 1 98.94 87 ILE A N 1
ATOM 702 C CA . ILE A 1 87 ? -2.98 7.727 3.154 1 98.94 87 ILE A CA 1
ATOM 703 C C . ILE A 1 87 ? -2.896 7.691 1.631 1 98.94 87 ILE A C 1
ATOM 705 O O . ILE A 1 87 ? -1.803 7.715 1.062 1 98.94 87 ILE A O 1
ATOM 709 N N . MET A 1 88 ? -4.008 7.621 0.979 1 98.69 88 MET A N 1
ATOM 710 C CA . MET A 1 88 ? -4.047 7.512 -0.477 1 98.69 88 MET A CA 1
ATOM 711 C C . MET A 1 88 ? -3.611 8.812 -1.135 1 98.69 88 MET A C 1
ATOM 713 O O . MET A 1 88 ? -3.682 9.883 -0.518 1 98.69 88 MET A O 1
ATOM 717 N N . PRO A 1 89 ? -3.25 8.719 -2.385 1 98.69 89 PRO A N 1
ATOM 718 C CA . PRO A 1 89 ? -2.773 9.938 -3.041 1 98.69 89 PRO A CA 1
ATOM 719 C C . PRO A 1 89 ? -3.881 10.961 -3.256 1 98.69 89 PRO A C 1
ATOM 721 O O . PRO A 1 89 ? -5.027 10.594 -3.527 1 98.69 89 PRO A O 1
ATOM 724 N N . GLY A 1 90 ? -3.518 12.242 -3.137 1 98.75 90 GLY A N 1
ATOM 725 C CA . GLY A 1 90 ? -4.449 13.32 -3.434 1 98.75 90 GLY A CA 1
ATOM 726 C C . GLY A 1 90 ? -5.289 13.727 -2.238 1 98.75 90 GLY A C 1
ATOM 727 O O . GLY A 1 90 ? -6.133 14.625 -2.342 1 98.75 90 GLY A O 1
ATOM 728 N N . ILE A 1 91 ? -5.082 13.094 -1.11 1 98.88 91 ILE A N 1
ATOM 729 C CA . ILE A 1 91 ? -5.902 13.305 0.078 1 98.88 91 ILE A CA 1
ATOM 730 C C . ILE A 1 91 ? -5.406 14.531 0.834 1 98.88 91 ILE A C 1
ATOM 732 O O . ILE A 1 91 ? -4.199 14.773 0.925 1 98.88 91 ILE A O 1
ATOM 736 N N . THR A 1 92 ? -6.328 15.305 1.426 1 98.94 92 THR A N 1
ATOM 737 C CA . THR A 1 92 ? -6.031 16.375 2.359 1 98.94 92 THR A CA 1
ATOM 738 C C . THR A 1 92 ? -6.535 16.047 3.76 1 98.94 92 THR A C 1
ATOM 740 O O . THR A 1 92 ? -7.723 15.758 3.945 1 98.94 92 THR A O 1
ATOM 743 N N . ILE A 1 93 ? -5.652 16.031 4.695 1 98.94 93 ILE A N 1
ATOM 744 C CA . ILE A 1 93 ? -5.965 15.859 6.109 1 98.94 93 ILE A CA 1
ATOM 745 C C . ILE A 1 93 ? -5.777 17.188 6.848 1 98.94 93 ILE A C 1
ATOM 747 O O . ILE A 1 93 ? -4.73 17.828 6.723 1 98.94 93 ILE A O 1
ATOM 751 N N . GLY A 1 94 ? -6.789 17.594 7.602 1 98.94 94 GLY A N 1
ATOM 752 C CA . GLY A 1 94 ? -6.711 18.844 8.367 1 98.94 94 GLY A CA 1
ATOM 753 C C . GLY A 1 94 ? -5.746 18.75 9.539 1 98.94 94 GLY A C 1
ATOM 754 O O . GLY A 1 94 ? -4.887 17.875 9.578 1 98.94 94 GLY A O 1
ATOM 755 N N . ASN A 1 95 ? -5.883 19.75 10.477 1 98.88 95 ASN A N 1
ATOM 756 C CA . ASN A 1 95 ? -5.055 19.812 11.68 1 98.88 95 ASN A CA 1
ATOM 757 C C . ASN A 1 95 ? -5.66 18.984 12.812 1 98.88 95 ASN A C 1
ATOM 759 O O . ASN A 1 95 ? -6.875 18.781 12.859 1 98.88 95 ASN A O 1
ATOM 763 N N . HIS A 1 96 ? -4.797 18.531 13.711 1 98.81 96 HIS A N 1
ATOM 764 C CA . HIS A 1 96 ? -5.25 17.812 14.906 1 98.81 96 HIS A CA 1
ATOM 765 C C . HIS A 1 96 ? -6.082 16.594 14.531 1 98.81 96 HIS A C 1
ATOM 767 O O . HIS A 1 96 ? -7.195 16.422 15.039 1 98.81 96 HIS A O 1
ATOM 773 N N . VAL A 1 97 ? -5.504 15.781 13.688 1 98.88 97 VAL A N 1
ATOM 774 C CA . VAL A 1 97 ? -6.16 14.547 13.258 1 98.88 97 VAL A CA 1
ATOM 775 C C . VAL A 1 97 ? -5.34 13.344 13.703 1 98.88 97 VAL A C 1
ATOM 777 O O . VAL A 1 97 ? -4.113 13.344 13.578 1 98.88 97 VAL A O 1
ATOM 780 N N . VAL A 1 98 ? -5.992 12.383 14.281 1 98.88 98 VAL A N 1
ATOM 781 C CA . VAL A 1 98 ? -5.402 11.078 14.555 1 98.88 98 VAL A CA 1
ATOM 782 C C . VAL A 1 98 ? -5.914 10.055 13.539 1 98.88 98 VAL A C 1
ATOM 784 O O . VAL A 1 98 ? -7.125 9.867 13.398 1 98.88 98 VAL A O 1
ATOM 787 N N . VAL A 1 99 ? -5.02 9.492 12.805 1 98.94 99 VAL A N 1
ATOM 788 C CA . VAL A 1 99 ? -5.34 8.336 11.984 1 98.94 99 VAL A CA 1
ATOM 789 C C . VAL A 1 99 ? -5 7.051 12.742 1 98.94 99 VAL A C 1
ATOM 791 O O . VAL A 1 99 ? -3.842 6.816 13.086 1 98.94 99 VAL A O 1
ATOM 794 N N . GLY A 1 100 ? -5.98 6.23 13 1 98.81 100 GLY A N 1
ATOM 795 C CA . GLY A 1 100 ? -5.777 5 13.758 1 98.81 100 GLY A CA 1
ATOM 796 C C . GLY A 1 100 ? -4.863 4.016 13.055 1 98.81 100 GLY A C 1
ATOM 797 O O . GLY A 1 100 ? -4.672 4.094 11.836 1 98.81 100 GLY A O 1
ATOM 798 N N . ALA A 1 101 ? -4.359 3.07 13.914 1 98.62 101 ALA A N 1
ATOM 799 C CA . ALA A 1 101 ? -3.498 2.029 13.367 1 98.62 101 ALA A CA 1
ATOM 800 C C . ALA A 1 101 ? -4.227 1.218 12.297 1 98.62 101 ALA A C 1
ATOM 802 O O . ALA A 1 101 ? -5.398 0.874 12.469 1 98.62 101 ALA A O 1
ATOM 803 N N . GLY A 1 102 ? -3.504 1.009 11.18 1 98.5 102 GLY A N 1
ATOM 804 C CA . GLY A 1 102 ? -4.027 0.152 10.125 1 98.5 102 GLY A CA 1
ATOM 805 C C . GLY A 1 102 ? -5.098 0.824 9.289 1 98.5 102 GLY A C 1
ATOM 806 O O . GLY A 1 102 ? -5.598 0.24 8.32 1 98.5 102 GLY A O 1
ATOM 807 N N . ALA A 1 103 ? -5.488 2.031 9.625 1 98.88 103 ALA A N 1
ATOM 808 C CA . ALA A 1 103 ? -6.574 2.689 8.898 1 98.88 103 ALA A CA 1
ATOM 809 C C . ALA A 1 103 ? -6.156 3.02 7.473 1 98.88 103 ALA A C 1
ATOM 811 O O . ALA A 1 103 ? -4.988 3.312 7.211 1 98.88 103 ALA A O 1
ATOM 812 N N . ILE A 1 104 ? -7.082 2.998 6.523 1 98.94 104 ILE A N 1
ATOM 813 C CA . ILE A 1 104 ? -6.867 3.389 5.137 1 98.94 104 ILE A CA 1
ATOM 814 C C . ILE A 1 104 ? -7.723 4.609 4.805 1 98.94 104 ILE A C 1
ATOM 816 O O . ILE A 1 104 ? -8.945 4.516 4.723 1 98.94 104 ILE A O 1
ATOM 820 N N . VAL A 1 105 ? -7.09 5.734 4.59 1 98.88 105 VAL A N 1
ATOM 821 C CA . VAL A 1 105 ? -7.758 7.008 4.344 1 98.88 105 VAL A CA 1
ATOM 822 C C . VAL A 1 105 ? -7.953 7.207 2.844 1 98.88 105 VAL A C 1
ATOM 824 O O . VAL A 1 105 ? -6.984 7.348 2.098 1 98.88 105 VAL A O 1
ATOM 827 N N . THR A 1 106 ? -9.195 7.293 2.443 1 98.38 106 THR A N 1
ATOM 828 C CA . THR A 1 106 ? -9.516 7.324 1.021 1 98.38 106 THR A CA 1
ATOM 829 C C . THR A 1 106 ? -10.258 8.609 0.661 1 98.38 106 THR A C 1
ATOM 831 O O . THR A 1 106 ? -10.594 8.828 -0.504 1 98.38 106 THR A O 1
ATOM 834 N N . LYS A 1 107 ? -10.586 9.375 1.71 1 98.44 107 LYS A N 1
ATOM 835 C CA . LYS A 1 107 ? -11.234 10.672 1.521 1 98.44 107 LYS A CA 1
ATOM 836 C C . LYS A 1 107 ? -10.602 11.734 2.412 1 98.44 107 LYS A C 1
ATOM 838 O O . LYS A 1 107 ? -9.922 11.414 3.389 1 98.44 107 LYS A O 1
ATOM 843 N N . ASN A 1 108 ? -10.852 13.008 2.02 1 98.94 108 ASN A N 1
ATOM 844 C CA . ASN A 1 108 ? -10.352 14.109 2.836 1 98.94 108 ASN A CA 1
ATOM 845 C C . ASN A 1 108 ? -10.898 14.039 4.262 1 98.94 108 ASN A C 1
ATOM 847 O O . ASN A 1 108 ? -12.031 13.609 4.477 1 98.94 108 ASN A O 1
ATOM 851 N N . ILE A 1 109 ? -10.102 14.445 5.207 1 98.94 109 ILE A N 1
ATOM 852 C CA . ILE A 1 109 ? -10.469 14.453 6.617 1 98.94 109 ILE A CA 1
ATOM 853 C C . ILE A 1 109 ? -10.43 15.883 7.152 1 98.94 109 ILE A C 1
ATOM 855 O O . ILE A 1 109 ? -9.414 16.578 7.012 1 98.94 109 ILE A O 1
ATOM 859 N N . LYS A 1 110 ? -11.469 16.328 7.793 1 98.81 110 LYS A N 1
ATOM 860 C CA . LYS A 1 110 ? -11.5 17.625 8.438 1 98.81 110 LYS A CA 1
ATOM 861 C C . LYS A 1 110 ? -10.648 17.641 9.703 1 98.81 110 LYS A C 1
ATOM 863 O O . LYS A 1 110 ? -10.32 16.578 10.25 1 98.81 110 LYS A O 1
ATOM 868 N N . SER A 1 111 ? -10.398 18.812 10.172 1 98.81 111 SER A N 1
ATOM 869 C CA . SER A 1 111 ? -9.594 19 11.375 1 98.81 111 SER A CA 1
ATOM 870 C C . SER A 1 111 ? -10.312 18.453 12.609 1 98.81 111 SER A C 1
ATOM 872 O O . SER A 1 111 ? -11.539 18.312 12.602 1 98.81 111 SER A O 1
ATOM 874 N N . ASN A 1 112 ? -9.555 18.172 13.602 1 98.69 112 ASN A N 1
ATOM 875 C CA . ASN A 1 112 ? -10.016 17.906 14.961 1 98.69 112 ASN A CA 1
ATOM 876 C C . ASN A 1 112 ? -10.867 16.641 15.031 1 98.69 112 ASN A C 1
ATOM 878 O O . ASN A 1 112 ? -11.961 16.672 15.602 1 98.69 112 ASN A O 1
ATOM 882 N N . CYS A 1 113 ? -10.305 15.562 14.453 1 98.31 113 CYS A N 1
ATOM 883 C CA . CYS A 1 113 ? -11.039 14.305 14.555 1 98.31 113 CYS A CA 1
ATOM 884 C C . CYS A 1 113 ? -10.094 13.117 14.625 1 98.31 113 CYS A C 1
ATOM 886 O O . CYS A 1 113 ? -8.883 13.273 14.43 1 98.31 113 CYS A O 1
ATOM 888 N N . ILE A 1 114 ? -10.617 12 15.047 1 98.81 114 ILE A N 1
ATOM 889 C CA . ILE A 1 114 ? -9.984 10.688 14.961 1 98.81 114 ILE A CA 1
ATOM 890 C C . ILE A 1 114 ? -10.672 9.844 13.891 1 98.81 114 ILE A C 1
ATOM 892 O O . ILE A 1 114 ? -11.906 9.773 13.844 1 98.81 114 ILE A O 1
ATOM 896 N N . VAL A 1 115 ? -9.875 9.25 13.031 1 98.88 115 VAL A N 1
ATOM 897 C CA . VAL A 1 115 ? -10.43 8.367 12.016 1 98.88 115 VAL A CA 1
ATOM 898 C C . VAL A 1 115 ? -9.828 6.969 12.164 1 98.88 115 VAL A C 1
ATOM 900 O O . VAL A 1 115 ? -8.703 6.82 12.633 1 98.88 115 VAL A O 1
ATOM 903 N N . ALA A 1 116 ? -10.594 5.934 11.789 1 98.81 116 ALA A N 1
ATOM 904 C CA . ALA A 1 116 ? -10.133 4.547 11.836 1 98.81 116 ALA A CA 1
ATOM 905 C C . ALA A 1 116 ? -10.938 3.67 10.883 1 98.81 116 ALA A C 1
ATOM 907 O O . ALA A 1 116 ? -12.031 4.051 10.453 1 98.81 116 ALA A O 1
ATOM 908 N N . GLY A 1 117 ? -10.273 2.545 10.539 1 98.31 117 GLY A N 1
ATOM 909 C CA . GLY A 1 117 ? -10.969 1.562 9.727 1 98.31 117 GLY A CA 1
ATOM 910 C C . GLY A 1 117 ? -10.516 1.55 8.281 1 98.31 117 GLY A C 1
ATOM 911 O O . GLY A 1 117 ? -9.617 2.305 7.902 1 98.31 117 GLY A O 1
ATOM 912 N N . ASN A 1 118 ? -11.133 0.666 7.441 1 98.12 118 ASN A N 1
ATOM 913 C CA . ASN A 1 118 ? -10.875 0.462 6.02 1 98.12 118 ASN A CA 1
ATOM 914 C C . ASN A 1 118 ? -12.172 0.205 5.25 1 98.12 118 ASN A C 1
ATOM 916 O O . ASN A 1 118 ? -12.711 -0.9 5.289 1 98.12 118 ASN A O 1
ATOM 920 N N . PRO A 1 119 ? -12.578 1.271 4.582 1 97.62 119 PRO A N 1
ATOM 921 C CA . PRO A 1 119 ? -12.086 2.648 4.535 1 97.62 119 PRO A CA 1
ATOM 922 C C . PRO A 1 119 ? -12.211 3.371 5.875 1 97.62 119 PRO A C 1
ATOM 924 O O . PRO A 1 119 ? -13.078 3.029 6.68 1 97.62 119 PRO A O 1
ATOM 927 N N . ALA A 1 120 ? -11.344 4.293 6.094 1 98.62 120 ALA A N 1
ATOM 928 C CA . ALA A 1 120 ? -11.344 5.047 7.344 1 98.62 120 ALA A CA 1
ATOM 929 C C . ALA A 1 120 ? -12.594 5.906 7.469 1 98.62 120 ALA A C 1
ATOM 931 O O . ALA A 1 120 ? -13.039 6.516 6.492 1 98.62 120 ALA A O 1
ATOM 932 N N . LYS A 1 121 ? -13.125 5.945 8.664 1 98.5 121 LYS A N 1
ATOM 933 C CA . LYS A 1 121 ? -14.25 6.797 9.023 1 98.5 121 LYS A CA 1
ATOM 934 C C . LYS A 1 121 ? -13.961 7.598 10.289 1 98.5 121 LYS A C 1
ATOM 936 O O . LYS A 1 121 ? -13.156 7.176 11.117 1 98.5 121 LYS A O 1
ATOM 941 N N . VAL A 1 122 ? -14.641 8.836 10.375 1 98.5 122 VAL A N 1
ATOM 942 C CA . VAL A 1 122 ? -14.508 9.633 11.594 1 98.5 122 VAL A CA 1
ATOM 943 C C . VAL A 1 122 ? -15.156 8.898 12.766 1 98.5 122 VAL A C 1
ATOM 945 O O . VAL A 1 122 ? -16.328 8.531 12.695 1 98.5 122 VAL A O 1
ATOM 948 N N . ILE A 1 123 ? -14.453 8.727 13.828 1 98.56 123 ILE A N 1
ATOM 949 C CA . ILE A 1 123 ? -15.023 8.016 14.969 1 98.56 123 ILE A CA 1
ATOM 950 C C . ILE A 1 123 ? -15.125 8.961 16.172 1 98.56 123 ILE A C 1
ATOM 952 O O . ILE A 1 123 ? -15.781 8.648 17.156 1 98.56 123 ILE A O 1
ATOM 956 N N . LYS A 1 124 ? -14.5 10.008 16.188 1 98 124 LYS A N 1
ATOM 957 C CA . LYS A 1 124 ? -14.547 11.031 17.234 1 98 124 LYS A CA 1
ATOM 958 C C . LYS A 1 124 ? -14.25 12.414 16.672 1 98 124 LYS A C 1
ATOM 960 O O . LYS A 1 124 ? -13.375 12.562 15.812 1 98 124 LYS A O 1
ATOM 965 N N . GLU A 1 125 ? -14.969 13.461 17.094 1 97.75 125 GLU A N 1
ATOM 966 C CA . GLU A 1 125 ? -14.742 14.844 16.672 1 97.75 125 GLU A CA 1
ATOM 967 C C . GLU A 1 125 ? -14.328 15.711 17.859 1 97.75 125 GLU A C 1
ATOM 969 O O . GLU A 1 125 ? -14.438 15.289 19.016 1 97.75 125 GLU A O 1
ATOM 974 N N . GLY A 1 126 ? -13.719 16.812 17.578 1 97 126 GLY A N 1
ATOM 975 C CA . GLY A 1 126 ? -13.414 17.812 18.578 1 97 126 GLY A CA 1
ATOM 976 C C . GLY A 1 126 ? -12.125 17.531 19.328 1 97 126 GLY A C 1
ATOM 977 O O . GLY A 1 126 ? -11.984 17.906 20.5 1 97 126 GLY A O 1
ATOM 978 N N . VAL A 1 127 ? -11.195 16.875 18.781 1 97.5 127 VAL A N 1
ATOM 979 C CA . VAL A 1 127 ? -9.961 16.516 19.484 1 97.5 127 VAL A CA 1
ATOM 980 C C . VAL A 1 127 ? -8.883 17.547 19.172 1 97.5 127 VAL A C 1
ATOM 982 O O . VAL A 1 127 ? -8.93 18.219 18.141 1 97.5 127 VAL A O 1
ATOM 985 N N . LYS A 1 128 ? -7.957 17.672 20.094 1 98 128 LYS A N 1
ATOM 986 C CA . LYS A 1 128 ? -6.762 18.5 19.938 1 98 128 LYS A CA 1
ATOM 987 C C . LYS A 1 128 ? -5.508 17.75 20.359 1 98 128 LYS A C 1
ATOM 989 O O . LYS A 1 128 ? -5.52 17.031 21.375 1 98 128 LYS A O 1
ATOM 994 N N . LEU A 1 129 ? -4.465 17.938 19.656 1 98.38 129 LEU A N 1
ATOM 995 C CA . LEU A 1 129 ? -3.201 17.281 19.984 1 98.38 129 LEU A CA 1
ATOM 996 C C . LEU A 1 129 ? -2.146 18.312 20.391 1 98.38 129 LEU A C 1
ATOM 998 O O . LEU A 1 129 ? -2.162 19.453 19.906 1 98.38 129 LEU A O 1
ATOM 1002 N N . ASN A 1 130 ? -1.231 17.906 21.25 1 97.25 130 ASN A N 1
ATOM 1003 C CA . ASN A 1 130 ? -0.057 18.734 21.547 1 97.25 130 ASN A CA 1
ATOM 1004 C C . ASN A 1 130 ? 1.076 18.438 20.562 1 97.25 130 ASN A C 1
ATOM 1006 O O . ASN A 1 130 ? 0.887 17.734 19.578 1 97.25 130 ASN A O 1
ATOM 1010 N N . ASP A 1 131 ? 2.273 19.078 20.828 1 96.19 131 ASP A N 1
ATOM 1011 C CA . ASP A 1 131 ? 3.381 18.984 19.875 1 96.19 131 ASP A CA 1
ATOM 1012 C C . ASP A 1 131 ? 4.086 17.625 20 1 96.19 131 ASP A C 1
ATOM 1014 O O . ASP A 1 131 ? 5.047 17.359 19.266 1 96.19 131 ASP A O 1
ATOM 1018 N N . LYS A 1 132 ? 3.578 16.781 20.875 1 93.69 132 LYS A N 1
ATOM 1019 C CA . LYS A 1 132 ? 4.141 15.438 21.031 1 93.69 132 LYS A CA 1
ATOM 1020 C C . LYS A 1 132 ? 3.197 14.375 20.484 1 93.69 132 LYS A C 1
ATOM 1022 O O . LYS A 1 132 ? 3.336 13.188 20.797 1 93.69 132 LYS A O 1
ATOM 1027 N N . GLY A 1 133 ? 2.176 14.836 19.797 1 94.88 133 GLY A N 1
ATOM 1028 C CA . GLY A 1 133 ? 1.218 13.914 19.203 1 94.88 133 GLY A CA 1
ATOM 1029 C C . GLY A 1 133 ? 0.265 13.312 20.219 1 94.88 133 GLY A C 1
ATOM 1030 O O . GLY A 1 133 ? -0.284 12.227 20 1 94.88 133 GLY A O 1
ATOM 1031 N N . GLN A 1 134 ? 0.131 13.984 21.297 1 96.69 134 GLN A N 1
ATOM 1032 C CA . GLN A 1 134 ? -0.727 13.469 22.359 1 96.69 134 GLN A CA 1
ATOM 1033 C C . GLN A 1 134 ? -2.021 14.266 22.469 1 96.69 134 GLN A C 1
ATOM 1035 O O . GLN A 1 134 ? -2.021 15.484 22.281 1 96.69 134 GLN A O 1
ATOM 1040 N N . LEU A 1 135 ? -3.068 13.539 22.766 1 96.38 135 LEU A N 1
ATOM 1041 C CA . LEU A 1 135 ? -4.359 14.195 22.953 1 96.38 135 LEU A CA 1
ATOM 1042 C C . LEU A 1 135 ? -4.324 15.148 24.141 1 96.38 135 LEU A C 1
ATOM 1044 O O . LEU A 1 135 ? -3.783 14.805 25.203 1 96.38 135 LEU A O 1
ATOM 1048 N N . ILE A 1 136 ? -4.863 16.328 23.859 1 92.75 136 ILE A N 1
ATOM 1049 C CA . ILE A 1 136 ? -5 17.297 24.938 1 92.75 136 ILE A CA 1
ATOM 1050 C C . ILE A 1 136 ? -6.344 17.109 25.641 1 92.75 136 ILE A C 1
ATOM 1052 O O . ILE A 1 136 ? -7.383 17 24.984 1 92.75 136 ILE A O 1
ATOM 1056 N N . ASN A 1 137 ? -6.441 16.125 26.703 1 70.06 137 ASN A N 1
ATOM 1057 C CA . ASN A 1 137 ? -7.648 15.867 27.484 1 70.06 137 ASN A CA 1
ATOM 1058 C C . ASN A 1 137 ? -8.461 17.141 27.688 1 70.06 137 ASN A C 1
ATOM 1060 O O . ASN A 1 137 ? -7.965 18.125 28.234 1 70.06 137 ASN A O 1
ATOM 1064 N N . GLU A 1 138 ? -9.117 17.641 26.531 1 54.41 138 GLU A N 1
ATOM 1065 C CA . GLU A 1 138 ? -10.039 18.672 27.016 1 54.41 138 GLU A CA 1
ATOM 1066 C C . GLU A 1 138 ? -11.141 18.062 27.875 1 54.41 138 GLU A C 1
ATOM 1068 O O . GLU A 1 138 ? -11.734 17.047 27.516 1 54.41 138 GLU A O 1
ATOM 1073 N N . ILE A 1 139 ? -11.133 17.891 29.125 1 43.25 139 ILE A N 1
ATOM 1074 C CA . ILE A 1 139 ? -12.281 17.812 30.016 1 43.25 139 ILE A CA 1
ATOM 1075 C C . ILE A 1 139 ? -13.469 18.547 29.375 1 43.25 139 ILE A C 1
ATOM 1077 O O . ILE A 1 139 ? -13.422 19.766 29.188 1 43.25 139 ILE A O 1
ATOM 1081 N N . ILE A 1 140 ? -14.062 17.969 28.25 1 34.62 140 ILE A N 1
ATOM 1082 C CA . ILE A 1 140 ? -15.445 18.453 28.312 1 34.62 140 ILE A CA 1
ATOM 1083 C C . ILE A 1 140 ? -16.172 17.781 29.484 1 34.62 140 ILE A C 1
ATOM 1085 O O . ILE A 1 140 ? -16.062 16.578 29.672 1 34.62 140 ILE A O 1
ATOM 1089 N N . MET B 1 1 ? 17.328 5.992 -10.75 1 63.69 1 MET B N 1
ATOM 1090 C CA . MET B 1 1 ? 18.031 4.75 -10.43 1 63.69 1 MET B CA 1
ATOM 1091 C C . MET B 1 1 ? 17.109 3.777 -9.703 1 63.69 1 MET B C 1
ATOM 1093 O O . MET B 1 1 ? 16.984 2.615 -10.102 1 63.69 1 MET B O 1
ATOM 1097 N N . ARG B 1 2 ? 16.234 4.25 -8.805 1 73.94 2 ARG B N 1
ATOM 1098 C CA . ARG B 1 2 ? 15.352 3.367 -8.039 1 73.94 2 ARG B CA 1
ATOM 1099 C C . ARG B 1 2 ? 14.266 2.768 -8.93 1 73.94 2 ARG B C 1
ATOM 1101 O O . ARG B 1 2 ? 13.992 1.568 -8.859 1 73.94 2 ARG B O 1
ATOM 1108 N N . LYS B 1 3 ? 13.891 3.545 -9.828 1 76 3 LYS B N 1
ATOM 1109 C CA . LYS B 1 3 ? 12.828 3.094 -10.719 1 76 3 LYS B CA 1
ATOM 1110 C C . LYS B 1 3 ? 13.328 2.006 -11.664 1 76 3 LYS B C 1
ATOM 1112 O O . LYS B 1 3 ? 12.633 1.018 -11.906 1 76 3 LYS B O 1
ATOM 1117 N N . LEU B 1 4 ? 14.469 2.17 -12.211 1 77.56 4 LEU B N 1
ATOM 1118 C CA . LEU B 1 4 ? 15.055 1.202 -13.133 1 77.56 4 LEU B CA 1
ATOM 1119 C C . LEU B 1 4 ? 15.312 -0.128 -12.43 1 77.56 4 LEU B C 1
ATOM 1121 O O . LEU B 1 4 ? 15.023 -1.191 -12.977 1 77.56 4 LEU B O 1
ATOM 1125 N N . LEU B 1 5 ? 15.836 0.038 -11.258 1 82.81 5 LEU B N 1
ATOM 1126 C CA . LEU B 1 5 ? 16.125 -1.164 -10.484 1 82.81 5 LEU B CA 1
ATOM 1127 C C . LEU B 1 5 ? 14.844 -1.911 -10.141 1 82.81 5 LEU B C 1
ATOM 1129 O O . LEU B 1 5 ? 14.789 -3.139 -10.234 1 82.81 5 LEU B O 1
ATOM 1133 N N . TRP B 1 6 ? 13.891 -1.143 -9.766 1 82.69 6 TRP B N 1
ATOM 1134 C CA . TRP B 1 6 ? 12.602 -1.73 -9.422 1 82.69 6 TRP B CA 1
ATOM 1135 C C . TRP B 1 6 ? 12.008 -2.471 -10.617 1 82.69 6 TRP B C 1
ATOM 1137 O O . TRP B 1 6 ? 11.555 -3.609 -10.484 1 82.69 6 TRP B O 1
ATOM 1147 N N . ASN B 1 7 ? 12.094 -1.916 -11.719 1 82.06 7 ASN B N 1
ATOM 1148 C CA . ASN B 1 7 ? 11.547 -2.52 -12.93 1 82.06 7 ASN B CA 1
ATOM 1149 C C . ASN B 1 7 ? 12.273 -3.818 -13.281 1 82.06 7 ASN B C 1
ATOM 1151 O O . ASN B 1 7 ? 11.633 -4.812 -13.633 1 82.06 7 ASN B O 1
ATOM 1155 N N . PHE B 1 8 ? 13.57 -3.74 -13.18 1 86.69 8 PHE B N 1
ATOM 1156 C CA . PHE B 1 8 ? 14.383 -4.902 -13.516 1 86.69 8 PHE B CA 1
ATOM 1157 C C . PHE B 1 8 ? 14.094 -6.059 -12.562 1 86.69 8 PHE B C 1
ATOM 1159 O O . PHE B 1 8 ? 13.805 -7.172 -13 1 86.69 8 PHE B O 1
ATOM 1166 N N . LEU B 1 9 ? 14.031 -5.727 -11.328 1 89.25 9 LEU B N 1
ATOM 1167 C CA . LEU B 1 9 ? 13.828 -6.762 -10.32 1 89.25 9 LEU B CA 1
ATOM 1168 C C . LEU B 1 9 ? 12.422 -7.34 -10.406 1 89.25 9 LEU B C 1
ATOM 1170 O O . LEU B 1 9 ? 12.234 -8.547 -10.273 1 89.25 9 LEU B O 1
ATOM 1174 N N . SER B 1 10 ? 11.469 -6.504 -10.648 1 90.81 10 SER B N 1
ATOM 1175 C CA . SER B 1 10 ? 10.07 -6.93 -10.688 1 90.81 10 SER B CA 1
ATOM 1176 C C . SER B 1 10 ? 9.773 -7.762 -11.93 1 90.81 10 SER B C 1
ATOM 1178 O O . SER B 1 10 ? 8.844 -8.562 -11.938 1 90.81 10 SER B O 1
ATOM 1180 N N . LYS B 1 11 ? 10.578 -7.621 -12.93 1 88.75 11 LYS B N 1
ATOM 1181 C CA . LYS B 1 11 ? 10.398 -8.391 -14.156 1 88.75 11 LYS B CA 1
ATOM 1182 C C . LYS B 1 11 ? 11.086 -9.75 -14.062 1 88.75 11 LYS B C 1
ATOM 1184 O O . LYS B 1 11 ? 10.633 -10.719 -14.672 1 88.75 11 LYS B O 1
ATOM 1189 N N . ILE B 1 12 ? 12.117 -9.867 -13.281 1 94.06 12 ILE B N 1
ATOM 1190 C CA . ILE B 1 12 ? 12.914 -11.086 -13.172 1 94.06 12 ILE B CA 1
ATOM 1191 C C . ILE B 1 12 ? 12.336 -11.984 -12.078 1 94.06 12 ILE B C 1
ATOM 1193 O O . ILE B 1 12 ? 12.43 -13.211 -12.156 1 94.06 12 ILE B O 1
ATOM 1197 N N . TYR B 1 13 ? 11.734 -11.328 -11.109 1 96.44 13 TYR B N 1
ATOM 1198 C CA . TYR B 1 13 ? 11.227 -12.039 -9.938 1 96.44 13 TYR B CA 1
ATOM 1199 C C . TYR B 1 13 ? 10.234 -13.117 -10.344 1 96.44 13 TYR B C 1
ATOM 1201 O O . TYR B 1 13 ? 10.289 -14.242 -9.836 1 96.44 13 TYR B O 1
ATOM 1209 N N . PRO B 1 14 ? 9.328 -12.891 -11.281 1 97.5 14 PRO B N 1
ATOM 1210 C CA . PRO B 1 14 ? 8.406 -13.945 -11.703 1 97.5 14 PRO B CA 1
ATOM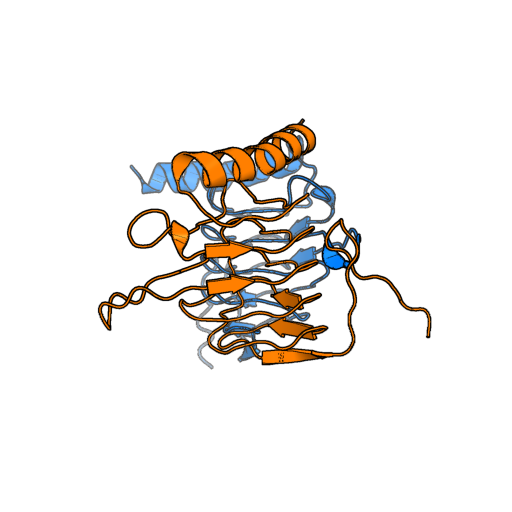 1211 C C . PRO B 1 14 ? 9.125 -15.172 -12.258 1 97.5 14 PRO B C 1
ATOM 1213 O O . PRO B 1 14 ? 8.68 -16.297 -12.039 1 97.5 14 PRO B O 1
ATOM 1216 N N . LEU B 1 15 ? 10.172 -14.961 -12.969 1 96.56 15 LEU B N 1
ATOM 1217 C CA . LEU B 1 15 ? 10.945 -16.078 -13.5 1 96.56 15 LEU B CA 1
ATOM 1218 C C . LEU B 1 15 ? 11.484 -16.953 -12.375 1 96.56 15 LEU B C 1
ATOM 1220 O O . LEU B 1 15 ? 11.43 -18.172 -12.445 1 96.56 15 LEU B O 1
ATOM 1224 N N . PHE B 1 16 ? 12.031 -16.281 -11.383 1 97.94 16 PHE B N 1
ATOM 1225 C CA . PHE B 1 16 ? 12.547 -16.969 -10.211 1 97.94 16 PHE B CA 1
ATOM 1226 C C . PHE B 1 16 ? 11.445 -17.781 -9.531 1 97.94 16 PHE B C 1
ATOM 1228 O O . PHE B 1 16 ? 11.656 -18.938 -9.18 1 97.94 16 PHE B O 1
ATOM 1235 N N . LEU B 1 17 ? 10.258 -17.219 -9.375 1 98.31 17 LEU B N 1
ATOM 1236 C CA . LEU B 1 17 ? 9.133 -17.859 -8.695 1 98.31 17 LEU B CA 1
ATOM 1237 C C . LEU B 1 17 ? 8.633 -19.062 -9.5 1 98.31 17 LEU B C 1
ATOM 1239 O O . LEU B 1 17 ? 8.266 -20.078 -8.922 1 98.31 17 LEU B O 1
ATOM 1243 N N . ARG B 1 18 ? 8.555 -18.953 -10.82 1 97.62 18 ARG B N 1
ATOM 1244 C CA . ARG B 1 18 ? 8.188 -20.062 -11.695 1 97.62 18 ARG B CA 1
ATOM 1245 C C . ARG B 1 18 ? 9.156 -21.219 -11.531 1 97.62 18 ARG B C 1
ATOM 1247 O O . ARG B 1 18 ? 8.727 -22.375 -11.352 1 97.62 18 ARG B O 1
ATOM 1254 N N . LYS B 1 19 ? 10.375 -20.906 -11.648 1 97.38 19 LYS B N 1
ATOM 1255 C CA . LYS B 1 19 ? 11.398 -21.938 -11.727 1 97.38 19 LYS B CA 1
ATOM 1256 C C . LYS B 1 19 ? 11.641 -22.578 -10.359 1 97.38 19 LYS B C 1
ATOM 1258 O O . LYS B 1 19 ? 11.641 -23.797 -10.234 1 97.38 19 LYS B O 1
ATOM 1263 N N . ARG B 1 20 ? 11.734 -21.797 -9.289 1 97.56 20 ARG B N 1
ATOM 1264 C CA . ARG B 1 20 ? 12.133 -22.312 -7.984 1 97.56 20 ARG B CA 1
ATOM 1265 C C . ARG B 1 20 ? 10.938 -22.828 -7.203 1 97.56 20 ARG B C 1
ATOM 1267 O O . ARG B 1 20 ? 11.047 -23.812 -6.469 1 97.56 20 ARG B O 1
ATOM 1274 N N . TYR B 1 21 ? 9.82 -22.172 -7.379 1 97.88 21 TYR B N 1
ATOM 1275 C CA . TYR B 1 21 ? 8.688 -22.516 -6.531 1 97.88 21 TYR B CA 1
ATOM 1276 C C . TYR B 1 21 ? 7.559 -23.141 -7.344 1 97.88 21 TYR B C 1
ATOM 1278 O O . TYR B 1 21 ? 6.504 -23.484 -6.805 1 97.88 21 TYR B O 1
ATOM 1286 N N . ARG B 1 22 ? 7.711 -23.156 -8.633 1 97.94 22 ARG B N 1
ATOM 1287 C CA . ARG B 1 22 ? 6.781 -23.828 -9.539 1 97.94 22 ARG B CA 1
ATOM 1288 C C . ARG B 1 22 ? 5.414 -23.141 -9.516 1 97.94 22 ARG B C 1
ATOM 1290 O O . ARG B 1 22 ? 4.383 -23.812 -9.578 1 97.94 22 ARG B O 1
ATOM 1297 N N . MET B 1 23 ? 5.418 -21.859 -9.281 1 98.44 23 MET B N 1
ATOM 1298 C CA . MET B 1 23 ? 4.18 -21.094 -9.367 1 98.44 23 MET B CA 1
ATOM 1299 C C . MET B 1 23 ? 3.723 -20.953 -10.812 1 98.44 23 MET B C 1
ATOM 1301 O O . MET B 1 23 ? 4.547 -20.938 -11.727 1 98.44 23 MET B O 1
ATOM 1305 N N . ASN B 1 24 ? 2.412 -20.906 -11.039 1 98.56 24 ASN B N 1
ATOM 1306 C CA . ASN B 1 24 ? 1.819 -20.719 -12.359 1 98.56 24 ASN B CA 1
ATOM 1307 C C . ASN B 1 24 ? 1.633 -19.234 -12.68 1 98.56 24 ASN B C 1
ATOM 1309 O O . ASN B 1 24 ? 0.594 -18.656 -12.367 1 98.56 24 ASN B O 1
ATOM 1313 N N . ILE B 1 25 ? 2.621 -18.688 -13.32 1 98.75 25 ILE B N 1
ATOM 1314 C CA . ILE B 1 25 ? 2.643 -17.25 -13.578 1 98.75 25 ILE B CA 1
ATOM 1315 C C . ILE B 1 25 ? 2.695 -17 -15.086 1 98.75 25 ILE B C 1
ATOM 1317 O O . ILE B 1 25 ? 3.594 -17.484 -15.773 1 98.75 25 ILE B O 1
ATOM 1321 N N . GLY B 1 26 ? 1.735 -16.234 -15.57 1 98.69 26 GLY B N 1
ATOM 1322 C CA . GLY B 1 26 ? 1.578 -15.969 -16.984 1 98.69 26 GLY B CA 1
ATOM 1323 C C . GLY B 1 26 ? 2.641 -15.039 -17.547 1 98.69 26 GLY B C 1
ATOM 1324 O O . GLY B 1 26 ? 3.662 -14.805 -16.891 1 98.69 26 GLY B O 1
ATOM 1325 N N . LYS B 1 27 ? 2.396 -14.539 -18.797 1 98.12 27 LYS B N 1
ATOM 1326 C CA . LYS B 1 27 ? 3.328 -13.672 -19.516 1 98.12 27 LYS B CA 1
ATOM 1327 C C . LYS B 1 27 ? 3.197 -12.227 -19.047 1 98.12 27 LYS B C 1
ATOM 1329 O O . LYS B 1 27 ? 2.098 -11.758 -18.75 1 98.12 27 LYS B O 1
ATOM 1334 N N . ASN B 1 28 ? 4.301 -11.523 -18.984 1 97.75 28 ASN B N 1
ATOM 1335 C CA . ASN B 1 28 ? 4.359 -10.086 -18.734 1 97.75 28 ASN B CA 1
ATOM 1336 C C . ASN B 1 28 ? 3.771 -9.727 -17.375 1 97.75 28 ASN B C 1
ATOM 1338 O O . ASN B 1 28 ? 3.096 -8.703 -17.234 1 97.75 28 ASN B O 1
ATOM 1342 N N . VAL B 1 29 ? 3.891 -10.617 -16.469 1 98.38 29 VAL B N 1
ATOM 1343 C CA . VAL B 1 29 ? 3.477 -10.344 -15.094 1 98.38 29 VAL B CA 1
ATOM 1344 C C . VAL B 1 29 ? 4.582 -9.586 -14.359 1 98.38 29 VAL B C 1
ATOM 1346 O O . VAL B 1 29 ? 5.762 -9.914 -14.492 1 98.38 29 VAL B O 1
ATOM 1349 N N . ILE B 1 30 ? 4.164 -8.547 -13.672 1 97.75 30 ILE B N 1
ATOM 1350 C CA . ILE B 1 30 ? 5.078 -7.762 -12.852 1 97.75 30 ILE B CA 1
ATOM 1351 C C . ILE B 1 30 ? 4.805 -8.023 -11.375 1 97.75 30 ILE B C 1
ATOM 1353 O O . ILE B 1 30 ? 3.674 -7.867 -10.906 1 97.75 30 ILE B O 1
ATOM 1357 N N . ILE B 1 31 ? 5.852 -8.414 -10.602 1 98.31 31 ILE B N 1
ATOM 1358 C CA . ILE B 1 31 ? 5.691 -8.672 -9.18 1 98.31 31 ILE B CA 1
ATOM 1359 C C . ILE B 1 31 ? 6.77 -7.93 -8.391 1 98.31 31 ILE B C 1
ATOM 1361 O O . ILE B 1 31 ? 7.965 -8.141 -8.617 1 98.31 31 ILE B O 1
ATOM 1365 N N . SER B 1 32 ? 6.281 -7.051 -7.465 1 96.69 32 SER B N 1
ATOM 1366 C CA . SER B 1 32 ? 7.23 -6.41 -6.559 1 96.69 32 SER B CA 1
ATOM 1367 C C . SER B 1 32 ? 8.031 -7.445 -5.777 1 96.69 32 SER B C 1
ATOM 1369 O O . SER B 1 32 ? 7.477 -8.445 -5.305 1 96.69 32 SER B O 1
ATOM 1371 N N . TYR B 1 33 ? 9.289 -7.172 -5.578 1 94.44 33 TYR B N 1
ATOM 1372 C CA . TYR B 1 33 ? 10.109 -8.078 -4.785 1 94.44 33 TYR B CA 1
ATOM 1373 C C . TYR B 1 33 ? 9.68 -8.07 -3.324 1 94.44 33 TYR B C 1
ATOM 1375 O O . TYR B 1 33 ? 10.062 -8.953 -2.553 1 94.44 33 TYR B O 1
ATOM 1383 N N . LYS B 1 34 ? 8.867 -7.082 -2.953 1 95.5 34 LYS B N 1
ATOM 1384 C CA . LYS B 1 34 ? 8.375 -6.984 -1.581 1 95.5 34 LYS B CA 1
ATOM 1385 C C . LYS B 1 34 ? 7.039 -7.703 -1.421 1 95.5 34 LYS B C 1
ATOM 1387 O O . LYS B 1 34 ? 6.512 -7.805 -0.311 1 95.5 34 LYS B O 1
ATOM 1392 N N . ALA B 1 35 ? 6.52 -8.156 -2.549 1 97.62 35 ALA B N 1
ATOM 1393 C CA . ALA B 1 35 ? 5.289 -8.938 -2.457 1 97.62 35 ALA B CA 1
ATOM 1394 C C . ALA B 1 35 ? 5.535 -10.273 -1.756 1 97.62 35 ALA B C 1
ATOM 1396 O O . ALA B 1 35 ? 6.625 -10.836 -1.851 1 97.62 35 ALA B O 1
ATOM 1397 N N . ARG B 1 36 ? 4.488 -10.766 -1.071 1 97.81 36 ARG B N 1
ATOM 1398 C CA . ARG B 1 36 ? 4.57 -11.992 -0.284 1 97.81 36 ARG B CA 1
ATOM 1399 C C . ARG B 1 36 ? 3.645 -13.062 -0.846 1 97.81 36 ARG B C 1
ATOM 1401 O O . ARG B 1 36 ? 2.432 -13.016 -0.636 1 97.81 36 ARG B O 1
ATOM 1408 N N . LEU B 1 37 ? 4.199 -13.992 -1.489 1 98.06 37 LEU B N 1
ATOM 1409 C CA . LEU B 1 37 ? 3.461 -15.117 -2.039 1 98.06 37 LEU B CA 1
ATOM 1410 C C . LEU B 1 37 ? 3.73 -16.391 -1.237 1 98.06 37 LEU B C 1
ATOM 1412 O O . LEU B 1 37 ? 4.793 -16.531 -0.625 1 98.06 37 LEU B O 1
ATOM 1416 N N . ASP B 1 38 ? 2.832 -17.25 -1.15 1 95.69 38 ASP B N 1
ATOM 1417 C CA . ASP B 1 38 ? 2.977 -18.5 -0.411 1 95.69 38 ASP B CA 1
ATOM 1418 C C . ASP B 1 38 ? 4.109 -19.344 -0.984 1 95.69 38 ASP B C 1
ATOM 1420 O O . ASP B 1 38 ? 3.916 -20.062 -1.965 1 95.69 38 ASP B O 1
ATOM 1424 N N . LYS B 1 39 ? 5.215 -19.344 -0.329 1 95.69 39 LYS B N 1
ATOM 1425 C CA . LYS B 1 39 ? 6.383 -20.078 -0.798 1 95.69 39 LYS B CA 1
ATOM 1426 C C . LYS B 1 39 ? 6.594 -21.344 0.018 1 95.69 39 LYS B C 1
ATOM 1428 O O . LYS B 1 39 ? 7.352 -22.234 -0.386 1 95.69 39 LYS B O 1
ATOM 1433 N N . SER B 1 40 ? 5.875 -21.5 1.074 1 92.69 40 SER B N 1
ATOM 1434 C CA . SER B 1 40 ? 6.277 -22.5 2.053 1 92.69 40 SER B CA 1
ATOM 1435 C C . SER B 1 40 ? 5.43 -23.766 1.936 1 92.69 40 SER B C 1
ATOM 1437 O O . SER B 1 40 ? 5.957 -24.875 1.908 1 92.69 40 SER B O 1
ATOM 1439 N N . ILE B 1 41 ? 4.141 -23.562 1.846 1 94.56 41 ILE B N 1
ATOM 1440 C CA . ILE B 1 41 ? 3.271 -24.719 2.004 1 94.56 41 ILE B CA 1
ATOM 1441 C C . ILE B 1 41 ? 2.699 -25.125 0.648 1 94.56 41 ILE B C 1
ATOM 1443 O O . ILE B 1 41 ? 2.738 -26.297 0.276 1 94.56 41 ILE B O 1
ATOM 1447 N N . ASN B 1 42 ? 2.221 -24.219 -0.143 1 97.5 42 ASN B N 1
ATOM 1448 C CA . ASN B 1 42 ? 1.562 -24.562 -1.396 1 97.5 42 ASN B CA 1
ATOM 1449 C C . ASN B 1 42 ? 1.888 -23.562 -2.498 1 97.5 42 ASN B C 1
ATOM 1451 O O . ASN B 1 42 ? 0.984 -22.984 -3.107 1 97.5 42 ASN B O 1
ATOM 1455 N N . PRO B 1 43 ? 3.168 -23.406 -2.826 1 97.88 43 PRO B N 1
ATOM 1456 C CA . PRO B 1 43 ? 3.559 -22.438 -3.846 1 97.88 43 PRO B CA 1
ATOM 1457 C C . PRO B 1 43 ? 2.98 -22.75 -5.223 1 97.88 43 PRO B C 1
ATOM 1459 O O . PRO B 1 43 ? 2.631 -21.844 -5.977 1 97.88 43 PRO B O 1
ATOM 1462 N N . SER B 1 44 ? 2.848 -24 -5.555 1 98.06 44 SER B N 1
ATOM 1463 C CA . SER B 1 44 ? 2.355 -24.391 -6.871 1 98.06 44 SER B CA 1
ATOM 1464 C C . SER B 1 44 ? 0.861 -24.125 -7.008 1 98.06 44 SER B C 1
ATOM 1466 O O . SER B 1 44 ? 0.305 -24.219 -8.102 1 98.06 44 SER B O 1
ATOM 1468 N N . GLY B 1 45 ? 0.198 -23.75 -5.867 1 98.5 45 GLY B N 1
ATOM 1469 C CA . GLY B 1 45 ? -1.219 -23.422 -5.871 1 98.5 45 GLY B CA 1
ATOM 1470 C C . GLY B 1 45 ? -1.496 -21.969 -6.219 1 98.5 45 GLY B C 1
ATOM 1471 O O . GLY B 1 45 ? -2.65 -21.547 -6.219 1 98.5 45 GLY B O 1
ATOM 1472 N N . ILE B 1 46 ? -0.511 -21.219 -6.52 1 98.81 46 ILE B N 1
ATOM 1473 C CA . ILE B 1 46 ? -0.662 -19.828 -6.91 1 98.81 46 ILE B CA 1
ATOM 1474 C C . ILE B 1 46 ? -0.729 -19.719 -8.43 1 98.81 46 ILE B C 1
ATOM 1476 O O . ILE B 1 46 ? 0.187 -20.156 -9.133 1 98.81 46 ILE B O 1
ATOM 1480 N N . TYR B 1 47 ? -1.775 -19.156 -8.969 1 98.94 47 TYR B N 1
ATOM 1481 C CA . TYR B 1 47 ? -1.997 -18.906 -10.383 1 98.94 47 TYR B CA 1
ATOM 1482 C C . TYR B 1 47 ? -2.176 -17.422 -10.656 1 98.94 47 TYR B C 1
ATOM 1484 O O . TYR B 1 47 ? -3.033 -16.781 -10.055 1 98.94 47 TYR B O 1
ATOM 1492 N N . ILE B 1 48 ? -1.39 -16.906 -11.539 1 98.94 48 ILE B N 1
ATOM 1493 C CA . ILE B 1 48 ? -1.474 -15.492 -11.922 1 98.94 48 ILE B CA 1
ATOM 1494 C C . ILE B 1 48 ? -1.503 -15.367 -13.438 1 98.94 48 ILE B C 1
ATOM 1496 O O . ILE B 1 48 ? -0.607 -15.859 -14.125 1 98.94 48 ILE B O 1
ATOM 1500 N N . GLY B 1 49 ? -2.496 -14.688 -13.969 1 98.94 49 GLY B N 1
ATOM 1501 C CA . GLY B 1 49 ? -2.678 -14.531 -15.398 1 98.94 49 GLY B CA 1
ATOM 1502 C C . GLY B 1 49 ? -1.771 -13.477 -16 1 98.94 49 GLY B C 1
ATOM 1503 O O . GLY B 1 49 ? -1.11 -12.727 -15.281 1 98.94 49 GLY B O 1
ATOM 1504 N N . ASP B 1 50 ? -1.86 -13.344 -17.359 1 98.88 50 ASP B N 1
ATOM 1505 C CA . ASP B 1 50 ? -0.985 -12.477 -18.141 1 98.88 50 ASP B CA 1
ATOM 1506 C C . ASP B 1 50 ? -1.198 -11.008 -17.766 1 98.88 50 ASP B C 1
ATOM 1508 O O . ASP B 1 50 ? -2.311 -10.609 -17.422 1 98.88 50 ASP B O 1
ATOM 1512 N N . ASN B 1 51 ? -0.167 -10.188 -17.766 1 98.56 51 ASN B N 1
ATOM 1513 C CA . ASN B 1 51 ? -0.199 -8.734 -17.688 1 98.56 51 ASN B CA 1
ATOM 1514 C C . ASN B 1 51 ? -0.688 -8.266 -16.312 1 98.56 51 ASN B C 1
ATOM 1516 O O . ASN B 1 51 ? -1.149 -7.129 -16.172 1 98.56 51 ASN B O 1
ATOM 1520 N N . THR B 1 52 ? -0.639 -9.125 -15.336 1 98.75 52 THR B N 1
ATOM 1521 C CA . THR B 1 52 ? -1.087 -8.773 -13.992 1 98.75 52 THR B CA 1
ATOM 1522 C C . THR B 1 52 ? 0.061 -8.18 -13.18 1 98.75 52 THR B C 1
ATOM 1524 O O . THR B 1 52 ? 1.191 -8.672 -13.25 1 98.75 52 THR B O 1
ATOM 1527 N N . TRP B 1 53 ? -0.278 -7.102 -12.461 1 98.62 53 TRP B N 1
ATOM 1528 C CA . TRP B 1 53 ? 0.681 -6.434 -11.586 1 98.62 53 TRP B CA 1
ATOM 1529 C C . TRP B 1 53 ? 0.392 -6.746 -10.125 1 98.62 53 TRP B C 1
ATOM 1531 O O . TRP B 1 53 ? -0.731 -6.555 -9.648 1 98.62 53 TRP B O 1
ATOM 1541 N N . ILE B 1 54 ? 1.392 -7.242 -9.391 1 98.62 54 ILE B N 1
ATOM 1542 C CA . ILE B 1 54 ? 1.343 -7.473 -7.949 1 98.62 54 ILE B CA 1
ATOM 1543 C C . ILE B 1 54 ? 2.242 -6.469 -7.234 1 98.62 54 ILE B C 1
ATOM 1545 O O . ILE B 1 54 ? 3.467 -6.52 -7.363 1 98.62 54 ILE B O 1
ATOM 1549 N N . LEU B 1 55 ? 1.641 -5.582 -6.422 1 97.56 55 LEU B N 1
ATOM 1550 C CA . LEU B 1 55 ? 2.393 -4.457 -5.879 1 97.56 55 LEU B CA 1
ATOM 1551 C C . LEU B 1 55 ? 2.945 -4.789 -4.496 1 97.56 55 LEU B C 1
ATOM 1553 O O . LEU B 1 55 ? 2.783 -5.91 -4.012 1 97.56 55 LEU B O 1
ATOM 1557 N N . ALA B 1 56 ? 3.635 -3.826 -3.945 1 96.44 56 ALA B N 1
ATOM 1558 C CA . ALA B 1 56 ? 4.5 -4.039 -2.789 1 96.44 56 ALA B CA 1
ATOM 1559 C C . ALA B 1 56 ? 3.691 -4.492 -1.576 1 96.44 56 ALA B C 1
ATOM 1561 O O . ALA B 1 56 ? 2.619 -3.951 -1.299 1 96.44 56 ALA B O 1
ATOM 1562 N N . ASN B 1 57 ? 4.223 -5.504 -0.883 1 97.75 57 ASN B N 1
ATOM 1563 C CA . ASN B 1 57 ? 3.771 -6.02 0.405 1 97.75 57 ASN B CA 1
ATOM 1564 C C . ASN B 1 57 ? 2.393 -6.664 0.298 1 97.75 57 ASN B C 1
ATOM 1566 O O . ASN B 1 57 ? 1.768 -6.977 1.313 1 97.75 57 ASN B O 1
ATOM 1570 N N . SER B 1 58 ? 1.846 -6.816 -0.888 1 98.5 58 SER B N 1
ATOM 1571 C CA . SER B 1 58 ? 0.636 -7.625 -1.019 1 98.5 58 SER B CA 1
ATOM 1572 C C . SER B 1 58 ? 0.907 -9.086 -0.674 1 98.5 58 SER B C 1
ATOM 1574 O O . SER B 1 58 ? 2.01 -9.586 -0.896 1 98.5 58 SER B O 1
ATOM 1576 N N . LEU B 1 59 ? -0.042 -9.703 -0.095 1 98.69 59 LEU B N 1
ATOM 1577 C CA . LEU B 1 59 ? 0.049 -11.094 0.343 1 98.69 59 LEU B CA 1
ATOM 1578 C C . LEU B 1 59 ? -0.922 -11.969 -0.437 1 98.69 59 LEU B C 1
ATOM 1580 O O . LEU B 1 59 ? -2.131 -11.734 -0.424 1 98.69 59 LEU B O 1
ATOM 1584 N N . ILE B 1 60 ? -0.415 -12.969 -1.156 1 98.75 60 ILE B N 1
ATOM 1585 C CA . ILE B 1 60 ? -1.224 -13.961 -1.857 1 98.75 60 ILE B CA 1
ATOM 1586 C C . ILE B 1 60 ? -1.07 -15.328 -1.185 1 98.75 60 ILE B C 1
ATOM 1588 O O . ILE B 1 60 ? -0.004 -15.945 -1.253 1 98.75 60 ILE B O 1
ATOM 1592 N N . LEU B 1 61 ? -2.078 -15.797 -0.581 1 98.5 61 LEU B N 1
ATOM 1593 C CA . LEU B 1 61 ? -2.045 -17.047 0.169 1 98.5 61 LEU B CA 1
ATOM 1594 C C . LEU B 1 61 ? -2.621 -18.188 -0.657 1 98.5 61 LEU B C 1
ATOM 1596 O O . LEU B 1 61 ? -3.508 -17.969 -1.489 1 98.5 61 LEU B O 1
ATOM 1600 N N . ALA B 1 62 ? -2.137 -19.391 -0.344 1 98.56 62 ALA B N 1
ATOM 1601 C CA . ALA B 1 62 ? -2.604 -20.578 -1.058 1 98.56 62 ALA B CA 1
ATOM 1602 C C . ALA B 1 62 ? -2.746 -21.766 -0.111 1 98.56 62 ALA B C 1
ATOM 1604 O O . ALA B 1 62 ? -2.688 -22.922 -0.54 1 98.56 62 ALA B O 1
ATOM 1605 N N . HIS B 1 63 ? -2.812 -21.5 1.144 1 97.75 63 HIS B N 1
ATOM 1606 C CA . HIS B 1 63 ? -3.143 -22.531 2.123 1 97.75 63 HIS B CA 1
ATOM 1607 C C . HIS B 1 63 ? -3.828 -21.922 3.346 1 97.75 63 HIS B C 1
ATOM 1609 O O . HIS B 1 63 ? -3.639 -20.734 3.648 1 97.75 63 HIS B O 1
ATOM 1615 N N . ASP B 1 64 ? -4.738 -22.766 3.91 1 96.25 64 ASP B N 1
ATOM 1616 C CA . ASP B 1 64 ? -5.465 -22.438 5.133 1 96.25 64 ASP B CA 1
ATOM 1617 C C . ASP B 1 64 ? -5 -23.312 6.297 1 96.25 64 ASP B C 1
ATOM 1619 O O . ASP B 1 64 ? -5.402 -24.469 6.41 1 96.25 64 ASP B O 1
ATOM 1623 N N . HIS B 1 65 ? -4.168 -22.734 7.113 1 94.06 65 HIS B N 1
ATOM 1624 C CA . HIS B 1 65 ? -3.604 -23.469 8.234 1 94.06 65 HIS B CA 1
ATOM 1625 C C . HIS B 1 65 ? -4.688 -23.906 9.211 1 94.06 65 HIS B C 1
ATOM 1627 O O . HIS B 1 65 ? -4.645 -25.016 9.742 1 94.06 65 HIS B O 1
ATOM 1633 N N . LEU B 1 66 ? -5.613 -22.891 9.406 1 92.44 66 LEU B N 1
ATOM 1634 C CA . LEU B 1 66 ? -6.699 -23.172 10.344 1 92.44 66 LEU B CA 1
ATOM 1635 C C . LEU B 1 66 ? -7.414 -24.469 9.969 1 92.44 66 LEU B C 1
ATOM 1637 O O . LEU B 1 66 ? -7.719 -25.281 10.844 1 92.44 66 LEU B O 1
ATOM 1641 N N . ARG B 1 67 ? -7.613 -24.672 8.68 1 95.56 67 ARG B N 1
ATOM 1642 C CA . ARG B 1 67 ? -8.344 -25.844 8.195 1 95.56 67 ARG B CA 1
ATOM 1643 C C . ARG B 1 67 ? -7.387 -26.891 7.652 1 95.56 67 ARG B C 1
ATOM 1645 O O . ARG B 1 67 ? -7.824 -27.938 7.152 1 95.56 67 ARG B O 1
ATOM 1652 N N . SER B 1 68 ? -6.137 -26.672 7.723 1 95 68 SER B N 1
ATOM 1653 C CA . SER B 1 68 ? -5.117 -27.594 7.223 1 95 68 SER B CA 1
ATOM 1654 C C . SER B 1 68 ? -5.383 -27.969 5.766 1 95 68 SER B C 1
ATOM 1656 O O . SER B 1 68 ? -5.363 -29.156 5.414 1 95 68 SER B O 1
ATOM 1658 N N . LEU B 1 69 ? -5.602 -26.906 4.961 1 97.19 69 LEU B N 1
ATOM 1659 C CA . LEU B 1 69 ? -5.934 -27.141 3.561 1 97.19 69 LEU B CA 1
ATOM 1660 C C . LEU B 1 69 ? -4.965 -26.406 2.641 1 97.19 69 LEU B C 1
ATOM 1662 O O . LEU B 1 69 ? -4.598 -25.266 2.91 1 97.19 69 LEU B O 1
ATOM 1666 N N . LYS B 1 70 ? -4.527 -27.125 1.696 1 97.81 70 LYS B N 1
ATOM 1667 C CA . LYS B 1 70 ? -3.939 -26.484 0.529 1 97.81 70 LYS B CA 1
ATOM 1668 C C . LYS B 1 70 ? -5.016 -26.062 -0.467 1 97.81 70 LYS B C 1
ATOM 1670 O O . LYS B 1 70 ? -5.836 -26.875 -0.886 1 97.81 70 LYS B O 1
ATOM 1675 N N . LEU B 1 71 ? -5.074 -24.797 -0.715 1 98.25 71 LEU B N 1
ATOM 1676 C CA . LEU B 1 71 ? -6.09 -24.25 -1.612 1 98.25 71 LEU B CA 1
ATOM 1677 C C . LEU B 1 71 ? -5.445 -23.453 -2.74 1 98.25 71 LEU B C 1
ATOM 1679 O O . LEU B 1 71 ? -4.543 -22.656 -2.5 1 98.25 71 LEU B O 1
ATOM 1683 N N . ASP B 1 72 ? -5.906 -23.688 -3.953 1 98.62 72 ASP B N 1
ATOM 1684 C CA . ASP B 1 72 ? -5.398 -22.906 -5.078 1 98.62 72 ASP B CA 1
ATOM 1685 C C . ASP B 1 72 ? -6.008 -21.5 -5.09 1 98.62 72 ASP B C 1
ATOM 1687 O O . ASP B 1 72 ? -7.203 -21.344 -4.848 1 98.62 72 ASP B O 1
ATOM 1691 N N . THR B 1 73 ? -5.188 -20.531 -5.262 1 98.88 73 THR B N 1
ATOM 1692 C CA . THR B 1 73 ? -5.605 -19.156 -5.441 1 98.88 73 THR B CA 1
ATOM 1693 C C . THR B 1 73 ? -5.359 -18.688 -6.875 1 98.88 73 THR B C 1
ATOM 1695 O O . THR B 1 73 ? -4.242 -18.812 -7.387 1 98.88 73 THR B O 1
ATOM 1698 N N . HIS B 1 74 ? -6.422 -18.203 -7.543 1 98.94 74 HIS B N 1
ATOM 1699 C CA . HIS B 1 74 ? -6.352 -17.828 -8.945 1 98.94 74 HIS B CA 1
ATOM 1700 C C . HIS B 1 74 ? -6.586 -16.328 -9.117 1 98.94 74 HIS B C 1
ATOM 1702 O O . HIS B 1 74 ? -7.605 -15.797 -8.672 1 98.94 74 HIS B O 1
ATOM 1708 N N . ILE B 1 75 ? -5.633 -15.664 -9.695 1 98.94 75 ILE B N 1
ATOM 1709 C CA . ILE B 1 75 ? -5.777 -14.273 -10.117 1 98.94 75 ILE B CA 1
ATOM 1710 C C . ILE B 1 75 ? -5.746 -14.188 -11.641 1 98.94 75 ILE B C 1
ATOM 1712 O O . ILE B 1 75 ? -4.828 -14.711 -12.281 1 98.94 75 ILE B O 1
ATOM 1716 N N . GLY B 1 76 ? -6.711 -13.562 -12.227 1 98.94 76 GLY B N 1
ATOM 1717 C CA . GLY B 1 76 ? -6.836 -13.492 -13.68 1 98.94 76 GLY B CA 1
ATOM 1718 C C . GLY B 1 76 ? -5.805 -12.586 -14.32 1 98.94 76 GLY B C 1
ATOM 1719 O O . GLY B 1 76 ? -4.801 -12.234 -13.695 1 98.94 76 GLY B O 1
ATOM 1720 N N . SER B 1 77 ? -6.094 -12.273 -15.672 1 98.94 77 SER B N 1
ATOM 1721 C CA . SER B 1 77 ? -5.211 -11.438 -16.484 1 98.94 77 SER B CA 1
ATOM 1722 C C . SER B 1 77 ? -5.586 -9.961 -16.359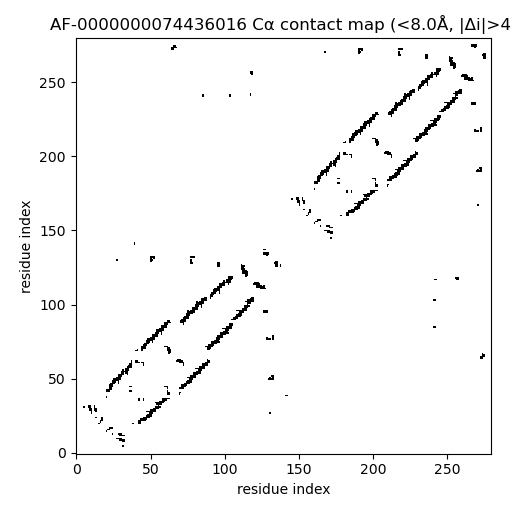 1 98.94 77 SER B C 1
ATOM 1724 O O . SER B 1 77 ? -6.746 -9.633 -16.109 1 98.94 77 SER B O 1
ATOM 1726 N N . ASN B 1 78 ? -4.566 -9.117 -16.531 1 98.81 78 ASN B N 1
ATOM 1727 C CA . ASN B 1 78 ? -4.766 -7.672 -16.531 1 98.81 78 ASN B CA 1
ATOM 1728 C C . ASN B 1 78 ? -5.383 -7.195 -15.227 1 98.81 78 ASN B C 1
ATOM 1730 O O . ASN B 1 78 ? -6.355 -6.438 -15.234 1 98.81 78 ASN B O 1
ATOM 1734 N N . CYS B 1 79 ? -4.844 -7.664 -14.156 1 98.94 79 CYS B N 1
ATOM 1735 C CA . CYS B 1 79 ? -5.258 -7.227 -12.828 1 98.94 79 CYS B CA 1
ATOM 1736 C C . CYS B 1 79 ? -4.18 -6.367 -12.18 1 98.94 79 CYS B C 1
ATOM 1738 O O . CYS B 1 79 ? -3.027 -6.375 -12.609 1 98.94 79 CYS B O 1
ATOM 1740 N N . LEU B 1 80 ? -4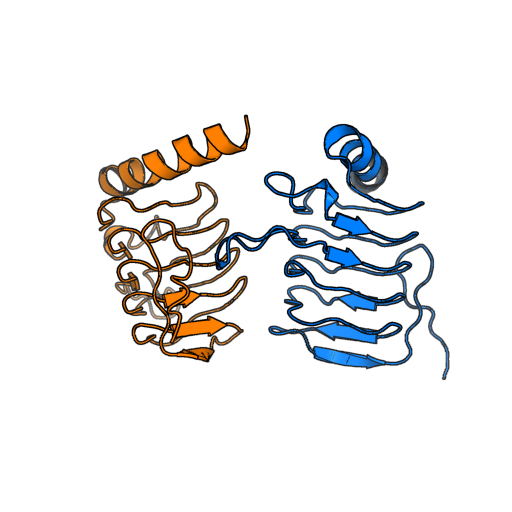.52 -5.582 -11.258 1 98.88 80 LEU B N 1
ATOM 1741 C CA . LEU B 1 80 ? -3.648 -4.84 -10.352 1 98.88 80 LEU B CA 1
ATOM 1742 C C . LEU B 1 80 ? -3.973 -5.16 -8.898 1 98.88 80 LEU B C 1
ATOM 1744 O O . LEU B 1 80 ? -5.074 -4.875 -8.43 1 98.88 80 LEU B O 1
ATOM 1748 N N . ILE B 1 81 ? -3.029 -5.797 -8.234 1 98.94 81 ILE B N 1
ATOM 1749 C CA . ILE B 1 81 ? -3.16 -6.09 -6.809 1 98.94 81 ILE B CA 1
ATOM 1750 C C . ILE B 1 81 ? -2.436 -5.023 -5.992 1 98.94 81 ILE B C 1
ATOM 1752 O O . ILE B 1 81 ? -1.205 -4.945 -6.008 1 98.94 81 ILE B O 1
ATOM 1756 N N . GLY B 1 82 ? -3.195 -4.23 -5.262 1 98.56 82 GLY B N 1
ATOM 1757 C CA . GLY B 1 82 ? -2.693 -3.021 -4.625 1 98.56 82 GLY B CA 1
ATOM 1758 C C . GLY B 1 82 ? -1.764 -3.303 -3.461 1 98.56 82 GLY B C 1
ATOM 1759 O O . GLY B 1 82 ? -1.765 -4.406 -2.91 1 98.56 82 GLY B O 1
ATOM 1760 N N . VAL B 1 83 ? -1.067 -2.229 -3.09 1 98.12 83 VAL B N 1
ATOM 1761 C CA . VAL B 1 83 ? -0.088 -2.307 -2.012 1 98.12 83 VAL B CA 1
ATOM 1762 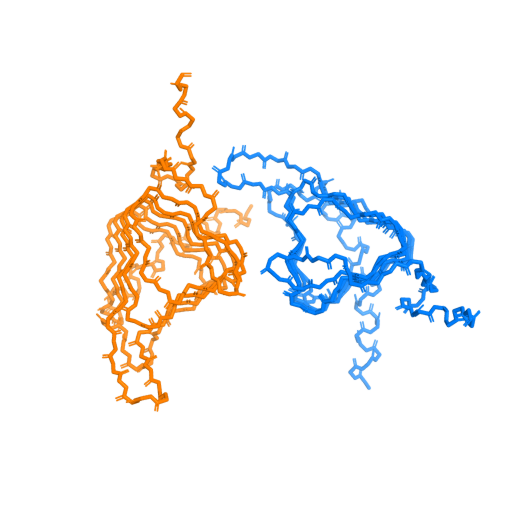C C . VAL B 1 83 ? -0.772 -2.756 -0.723 1 98.12 83 VAL B C 1
ATOM 1764 O O . VAL B 1 83 ? -1.913 -2.375 -0.452 1 98.12 83 VAL B O 1
ATOM 1767 N N . ASP B 1 84 ? -0.05 -3.648 0.046 1 98.56 84 ASP B N 1
ATOM 1768 C CA . ASP B 1 84 ? -0.428 -4.062 1.394 1 98.56 84 ASP B CA 1
ATOM 1769 C C . ASP B 1 84 ? -1.786 -4.762 1.393 1 98.56 84 ASP B C 1
ATOM 1771 O O . ASP B 1 84 ? -2.434 -4.871 2.436 1 98.56 84 ASP B O 1
ATOM 1775 N N . SER B 1 85 ? -2.297 -5.238 0.235 1 98.81 85 SER B N 1
ATOM 1776 C CA . SER B 1 85 ? -3.541 -5.996 0.18 1 98.81 85 SER B CA 1
ATOM 1777 C C . SER B 1 85 ? -3.303 -7.473 0.471 1 98.81 85 SER B C 1
ATOM 1779 O O . SER B 1 85 ? -2.158 -7.93 0.487 1 98.81 85 SER B O 1
ATOM 1781 N N . ILE B 1 86 ? -4.395 -8.234 0.801 1 98.88 86 ILE B N 1
ATOM 1782 C CA . ILE B 1 86 ? -4.324 -9.664 1.088 1 98.88 86 ILE B CA 1
ATOM 1783 C C . ILE B 1 86 ? -5.375 -10.406 0.265 1 98.88 86 ILE B C 1
ATOM 1785 O O . ILE B 1 86 ? -6.551 -10.031 0.266 1 98.88 86 ILE B O 1
ATOM 1789 N N . ILE B 1 87 ? -4.945 -11.422 -0.468 1 98.88 87 ILE B N 1
ATOM 1790 C CA . ILE B 1 87 ? -5.84 -12.375 -1.112 1 98.88 87 ILE B CA 1
ATOM 1791 C C . ILE B 1 87 ? -5.848 -13.688 -0.33 1 98.88 87 ILE B C 1
ATOM 1793 O O . ILE B 1 87 ? -4.816 -14.359 -0.223 1 98.88 87 ILE B O 1
ATOM 1797 N N . MET B 1 88 ? -6.953 -14.039 0.234 1 98.75 88 MET B N 1
ATOM 1798 C CA . MET B 1 88 ? -7.062 -15.25 1.052 1 98.75 88 MET B CA 1
ATOM 1799 C C . MET B 1 88 ? -6.941 -16.5 0.192 1 98.75 88 MET B C 1
ATOM 1801 O O . MET B 1 88 ? -7.184 -16.453 -1.015 1 98.75 88 MET B O 1
ATOM 1805 N N . PRO B 1 89 ? -6.637 -17.594 0.834 1 98.69 89 PRO B N 1
ATOM 1806 C CA . PRO B 1 89 ? -6.457 -18.812 0.043 1 98.69 89 PRO B CA 1
ATOM 1807 C C . PRO B 1 89 ? -7.762 -19.312 -0.564 1 98.69 89 PRO B C 1
ATOM 1809 O O . PRO B 1 89 ? -8.82 -19.203 0.059 1 98.69 89 PRO B O 1
ATOM 1812 N N . GLY B 1 90 ? -7.684 -19.859 -1.735 1 98.62 90 GLY B N 1
ATOM 1813 C CA . GLY B 1 90 ? -8.836 -20.484 -2.363 1 98.62 90 GLY B CA 1
ATOM 1814 C C . GLY B 1 90 ? -9.672 -19.516 -3.178 1 98.62 90 GLY B C 1
ATOM 1815 O O . GLY B 1 90 ? -10.68 -19.906 -3.766 1 98.62 90 GLY B O 1
ATOM 1816 N N . ILE B 1 91 ? -9.266 -18.281 -3.234 1 98.88 91 ILE B N 1
ATOM 1817 C CA . ILE B 1 91 ? -10.023 -17.219 -3.895 1 98.88 91 ILE B CA 1
ATOM 1818 C C . ILE B 1 91 ? -9.75 -17.266 -5.398 1 98.88 91 ILE B C 1
ATOM 1820 O O . ILE B 1 91 ? -8.617 -17.516 -5.824 1 98.88 91 ILE B O 1
ATOM 1824 N N . THR B 1 92 ? -10.773 -17 -6.168 1 98.94 92 THR B N 1
ATOM 1825 C CA . THR B 1 92 ? -10.656 -16.766 -7.602 1 98.94 92 THR B CA 1
ATOM 1826 C C . THR B 1 92 ? -10.992 -15.32 -7.945 1 98.94 92 THR B C 1
ATOM 1828 O O . THR B 1 92 ? -12.078 -14.836 -7.621 1 98.94 92 THR B O 1
ATOM 1831 N N . ILE B 1 93 ? -10.078 -14.656 -8.539 1 98.94 93 ILE B N 1
ATOM 1832 C CA . ILE B 1 93 ? -10.258 -13.305 -9.062 1 98.94 93 ILE B CA 1
ATOM 1833 C C . ILE B 1 93 ? -10.297 -13.344 -10.586 1 98.94 93 ILE B C 1
ATOM 1835 O O . ILE B 1 93 ? -9.414 -13.922 -11.227 1 98.94 93 ILE B O 1
ATOM 1839 N N . GLY B 1 94 ? -11.336 -12.734 -11.164 1 98.94 94 GLY B N 1
ATOM 1840 C CA . GLY B 1 94 ? -11.469 -12.695 -12.617 1 98.94 94 GLY B CA 1
ATOM 1841 C C . GLY B 1 94 ? -10.438 -11.797 -13.281 1 98.94 94 GLY B C 1
ATOM 1842 O O . GLY B 1 94 ? -9.406 -11.484 -12.688 1 98.94 94 GLY B O 1
ATOM 1843 N N . ASN B 1 95 ? -10.711 -11.445 -14.594 1 98.88 95 ASN B N 1
ATOM 1844 C CA . ASN B 1 95 ? -9.836 -10.57 -15.375 1 98.88 95 ASN B CA 1
ATOM 1845 C C . ASN B 1 95 ? -10.195 -9.102 -15.156 1 98.88 95 ASN B C 1
ATOM 1847 O O . ASN B 1 95 ? -11.336 -8.773 -14.828 1 98.88 95 ASN B O 1
ATOM 1851 N N . HIS B 1 96 ? -9.172 -8.242 -15.336 1 98.81 96 HIS B N 1
ATOM 1852 C CA . HIS B 1 96 ? -9.398 -6.801 -15.25 1 98.81 96 HIS B CA 1
ATOM 1853 C C . HIS B 1 96 ? -9.984 -6.414 -13.898 1 98.81 96 HIS B C 1
ATOM 1855 O O . HIS B 1 96 ? -11 -5.719 -13.828 1 98.81 96 HIS B O 1
ATOM 1861 N N . VAL B 1 97 ? -9.328 -6.832 -12.852 1 98.88 97 VAL B N 1
ATOM 1862 C CA . VAL B 1 97 ? -9.75 -6.512 -11.492 1 98.88 97 VAL B CA 1
ATOM 1863 C C . VAL B 1 97 ? -8.672 -5.684 -10.797 1 98.88 97 VAL B C 1
ATOM 1865 O O . VAL B 1 97 ? -7.48 -5.98 -10.914 1 98.88 97 VAL B O 1
ATOM 1868 N N . VAL B 1 98 ? -9.102 -4.633 -10.18 1 98.88 98 VAL B N 1
ATOM 1869 C CA . VAL B 1 98 ? -8.242 -3.85 -9.297 1 98.88 98 VAL B CA 1
ATOM 1870 C C . VAL B 1 98 ? -8.578 -4.152 -7.84 1 98.88 98 VAL B C 1
ATOM 1872 O O . VAL B 1 98 ? -9.734 -4.027 -7.426 1 98.88 98 VAL B O 1
ATOM 1875 N N . VAL B 1 99 ? -7.609 -4.625 -7.086 1 98.94 99 VAL B N 1
ATOM 1876 C CA . VAL B 1 99 ? -7.723 -4.723 -5.637 1 98.94 99 VAL B CA 1
ATOM 1877 C C . VAL B 1 99 ? -7.07 -3.506 -4.984 1 98.94 99 VAL B C 1
ATOM 1879 O O . VAL B 1 99 ? -5.867 -3.283 -5.141 1 98.94 99 VAL B O 1
ATOM 1882 N N . GLY B 1 100 ? -7.844 -2.678 -4.309 1 98.56 100 GLY B N 1
ATOM 1883 C CA . GLY B 1 100 ? -7.348 -1.451 -3.703 1 98.56 100 GLY B CA 1
ATOM 1884 C C . GLY B 1 100 ? -6.301 -1.692 -2.633 1 98.56 100 GLY B C 1
ATOM 1885 O O . GLY B 1 100 ? -6.203 -2.795 -2.092 1 98.56 100 GLY B O 1
ATOM 1886 N N . ALA B 1 101 ? -5.559 -0.619 -2.348 1 98.44 101 ALA B N 1
ATOM 1887 C CA . ALA B 1 101 ? -4.547 -0.685 -1.297 1 98.44 101 ALA B CA 1
ATOM 1888 C C . ALA B 1 101 ? -5.164 -1.105 0.034 1 98.44 101 ALA B C 1
ATOM 1890 O O . ALA B 1 101 ? -6.234 -0.624 0.409 1 98.44 101 ALA B O 1
ATOM 1891 N N . GLY B 1 102 ? -4.453 -2.082 0.718 1 98.56 102 GLY B N 1
ATOM 1892 C CA . GLY B 1 102 ? -4.848 -2.506 2.051 1 98.56 102 GLY B CA 1
ATOM 1893 C C . GLY B 1 102 ? -6.098 -3.367 2.059 1 98.56 102 GLY B C 1
ATOM 1894 O O . GLY B 1 102 ? -6.547 -3.809 3.117 1 98.56 102 GLY B O 1
ATOM 1895 N N . ALA B 1 103 ? -6.707 -3.633 0.924 1 98.81 103 ALA B N 1
ATOM 1896 C CA . ALA B 1 103 ? -7.941 -4.406 0.875 1 98.81 103 ALA B CA 1
ATOM 1897 C C . ALA B 1 103 ? -7.695 -5.859 1.262 1 98.81 103 ALA B C 1
ATOM 1899 O O . ALA B 1 103 ? -6.617 -6.402 1.013 1 98.81 103 ALA B O 1
ATOM 1900 N N . ILE B 1 104 ? -8.68 -6.531 1.854 1 98.94 104 ILE B N 1
ATOM 1901 C CA . ILE B 1 104 ? -8.633 -7.957 2.172 1 98.94 104 ILE B CA 1
ATOM 1902 C C . ILE B 1 104 ? -9.742 -8.688 1.415 1 98.94 104 ILE B C 1
ATOM 1904 O O . ILE B 1 104 ? -10.922 -8.508 1.71 1 98.94 104 ILE B O 1
ATOM 1908 N N . VAL B 1 105 ? -9.367 -9.516 0.459 1 98.94 105 VAL B N 1
ATOM 1909 C CA . VAL B 1 105 ? -10.305 -10.242 -0.401 1 98.94 105 VAL B CA 1
ATOM 1910 C C . VAL B 1 105 ? -10.625 -11.602 0.213 1 98.94 105 VAL B C 1
ATOM 1912 O O . VAL B 1 105 ? -9.75 -12.461 0.326 1 98.94 105 VAL B O 1
ATOM 1915 N N . THR B 1 106 ? -11.852 -11.797 0.523 1 98.69 106 THR B N 1
ATOM 1916 C CA . THR B 1 106 ? -12.258 -13 1.253 1 98.69 106 THR B CA 1
ATOM 1917 C C . THR B 1 106 ? -13.273 -13.805 0.451 1 98.69 106 THR B C 1
ATOM 1919 O O . THR B 1 106 ? -13.703 -14.87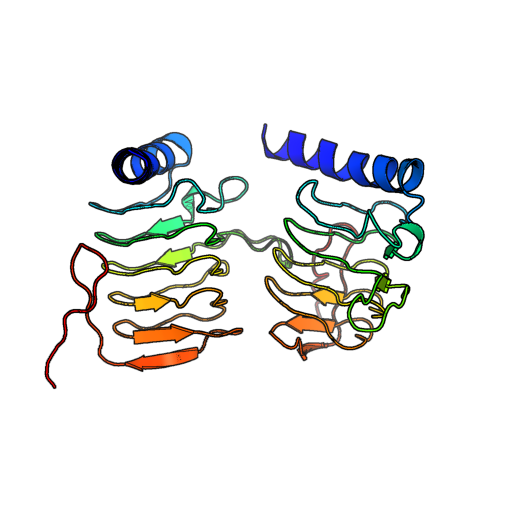5 0.885 1 98.69 106 THR B O 1
ATOM 1922 N N . LYS B 1 107 ? -13.695 -13.242 -0.661 1 98.75 107 LYS B N 1
ATOM 1923 C CA . LYS B 1 107 ? -14.609 -13.93 -1.569 1 98.75 107 LYS B CA 1
ATOM 1924 C C . LYS B 1 107 ? -14.164 -13.781 -3.02 1 98.75 107 LYS B C 1
ATOM 1926 O O . LYS B 1 107 ? -13.359 -12.898 -3.338 1 98.75 107 LYS B O 1
ATOM 1931 N N . ASN B 1 108 ? -14.719 -14.656 -3.854 1 98.94 108 ASN B N 1
ATOM 1932 C CA . ASN B 1 108 ? -14.398 -14.57 -5.273 1 98.94 108 ASN B CA 1
ATOM 1933 C C . ASN B 1 108 ? -14.82 -13.227 -5.863 1 98.94 108 ASN B C 1
ATOM 1935 O O . ASN B 1 108 ? -15.82 -12.641 -5.438 1 98.94 108 ASN B O 1
ATOM 1939 N N . ILE B 1 109 ? -14.07 -12.727 -6.805 1 98.94 109 ILE B N 1
ATOM 1940 C CA . ILE B 1 109 ? -14.336 -11.453 -7.473 1 98.94 109 ILE B CA 1
ATOM 1941 C C . ILE B 1 109 ? -14.547 -11.695 -8.969 1 98.94 109 ILE B C 1
ATOM 1943 O O . ILE B 1 109 ? -13.711 -12.32 -9.625 1 98.94 109 ILE B O 1
ATOM 1947 N N . LYS B 1 110 ? -15.648 -11.211 -9.477 1 98.81 110 LYS B N 1
ATOM 1948 C CA . LYS B 1 110 ? -15.906 -11.297 -10.914 1 98.81 110 LYS B CA 1
ATOM 1949 C C . LYS B 1 110 ? -15 -10.344 -11.688 1 98.81 110 LYS B C 1
ATOM 1951 O O . LYS B 1 110 ? -14.43 -9.414 -11.117 1 98.81 110 LYS B O 1
ATOM 1956 N N . SER B 1 111 ? -14.945 -10.516 -12.977 1 98.81 111 SER B N 1
ATOM 1957 C CA . SER B 1 111 ? -14.117 -9.695 -13.852 1 98.81 111 SER B CA 1
ATOM 1958 C C . SER B 1 111 ? -14.625 -8.258 -13.914 1 98.81 111 SER B C 1
ATOM 1960 O O . SER B 1 111 ? -15.789 -7.996 -13.602 1 98.81 111 SER B O 1
ATOM 1962 N N . ASN B 1 112 ? -13.742 -7.395 -14.266 1 98.69 112 ASN B N 1
ATOM 1963 C CA . ASN B 1 112 ? -14.047 -6.023 -14.656 1 98.69 112 ASN B CA 1
ATOM 1964 C C . ASN B 1 112 ? -14.609 -5.219 -13.492 1 98.69 112 ASN B C 1
ATOM 1966 O O . ASN B 1 112 ? -15.633 -4.551 -13.633 1 98.69 112 ASN B O 1
ATOM 1970 N N . CYS B 1 113 ? -13.875 -5.285 -12.336 1 98.25 113 CYS B N 1
ATOM 1971 C CA . CYS B 1 113 ? -14.336 -4.48 -11.211 1 98.25 113 CYS B CA 1
ATOM 1972 C C . CYS B 1 113 ? -13.156 -3.992 -10.367 1 98.25 113 CYS B C 1
ATOM 1974 O O . CYS B 1 113 ? -12.023 -4.445 -10.555 1 98.25 113 CYS B O 1
ATOM 1976 N N . ILE B 1 114 ? -13.445 -3.004 -9.617 1 98.69 114 ILE B N 1
ATOM 1977 C CA . ILE B 1 114 ? -12.555 -2.543 -8.555 1 98.69 114 ILE B CA 1
ATOM 1978 C C . ILE B 1 114 ? -13.125 -2.953 -7.199 1 98.69 114 ILE B C 1
ATOM 1980 O O . ILE B 1 114 ? -14.32 -2.766 -6.934 1 98.69 114 ILE B O 1
ATOM 1984 N N . VAL B 1 115 ? -12.289 -3.549 -6.348 1 98.81 115 VAL B N 1
ATOM 1985 C CA . VAL B 1 115 ? -12.711 -3.908 -5 1 98.81 115 VAL B CA 1
ATOM 1986 C C . VAL B 1 115 ? -11.82 -3.205 -3.977 1 98.81 115 VAL B C 1
ATOM 1988 O O . VAL B 1 115 ? -10.648 -2.924 -4.25 1 98.81 115 VAL B O 1
ATOM 1991 N N . ALA B 1 116 ? -12.383 -2.869 -2.834 1 98.62 116 ALA B N 1
ATOM 1992 C CA . ALA B 1 116 ? -11.648 -2.221 -1.749 1 98.62 116 ALA B CA 1
ATOM 1993 C C . ALA B 1 116 ? -12.32 -2.486 -0.403 1 98.62 116 ALA B C 1
ATOM 1995 O O . ALA B 1 116 ? -13.477 -2.91 -0.349 1 98.62 116 ALA B O 1
ATOM 1996 N N . GLY B 1 117 ? -11.453 -2.354 0.664 1 98.12 117 GLY B N 1
ATOM 1997 C CA . GLY B 1 117 ? -11.984 -2.488 2.01 1 98.12 117 GLY B CA 1
ATOM 1998 C C . GLY B 1 117 ? -11.633 -3.812 2.66 1 98.12 117 GLY B C 1
ATOM 1999 O O . GLY B 1 117 ? -10.93 -4.633 2.066 1 98.12 117 GLY B O 1
ATOM 2000 N N . ASN B 1 118 ? -12.125 -3.998 3.951 1 97.69 118 ASN B N 1
ATOM 2001 C CA . ASN B 1 118 ? -11.945 -5.191 4.766 1 97.69 118 ASN B CA 1
ATOM 2002 C C . ASN B 1 118 ? -13.203 -5.516 5.57 1 97.69 118 ASN B C 1
ATOM 2004 O O . ASN B 1 118 ? -13.5 -4.848 6.562 1 97.69 118 ASN B O 1
ATOM 2008 N N . PRO B 1 119 ? -13.891 -6.48 5.102 1 98.12 119 PRO B N 1
ATOM 2009 C CA . PRO B 1 119 ? -13.672 -7.289 3.896 1 98.12 119 PRO B CA 1
ATOM 2010 C C . PRO B 1 119 ? -13.859 -6.488 2.609 1 98.12 119 PRO B C 1
ATOM 2012 O O . PRO B 1 119 ? -14.617 -5.516 2.586 1 98.12 119 PRO B O 1
ATOM 2015 N N . ALA B 1 120 ? -13.172 -6.871 1.57 1 98.69 120 ALA B N 1
ATOM 2016 C CA . ALA B 1 120 ? -13.242 -6.152 0.301 1 98.69 120 ALA B CA 1
ATOM 2017 C C . ALA B 1 120 ? -14.633 -6.266 -0.319 1 98.69 120 ALA B C 1
ATOM 2019 O O . ALA B 1 120 ? -15.25 -7.332 -0.28 1 98.69 120 ALA B O 1
ATOM 2020 N N . LYS B 1 121 ? -15.07 -5.188 -0.86 1 98.56 121 LYS B N 1
ATOM 2021 C CA . LYS B 1 121 ? -16.328 -5.113 -1.605 1 98.56 121 LYS B CA 1
ATOM 2022 C C . LYS B 1 121 ? -16.109 -4.453 -2.965 1 98.56 121 LYS B C 1
ATOM 2024 O O . LYS B 1 121 ? -15.188 -3.656 -3.141 1 98.56 121 LYS B O 1
ATOM 2029 N N . VAL B 1 122 ? -17.031 -4.871 -3.918 1 98.44 122 VAL B N 1
ATOM 2030 C CA . VAL B 1 122 ? -16.984 -4.227 -5.227 1 98.44 122 VAL B CA 1
ATOM 2031 C C . VAL B 1 122 ? -17.391 -2.762 -5.094 1 98.44 122 VAL B C 1
ATOM 2033 O O . VAL B 1 122 ? -18.469 -2.455 -4.566 1 98.44 122 VAL B O 1
ATOM 2036 N N . ILE B 1 123 ? -16.562 -1.856 -5.578 1 97.81 123 ILE B N 1
ATOM 2037 C CA . ILE B 1 123 ? -16.906 -0.442 -5.465 1 97.81 123 ILE B CA 1
ATOM 2038 C C . ILE B 1 123 ? -17.109 0.154 -6.855 1 97.81 123 ILE B C 1
ATOM 2040 O O . ILE B 1 123 ? -17.625 1.269 -6.992 1 97.81 123 ILE B O 1
ATOM 2044 N N . LYS B 1 124 ? -16.734 -0.445 -7.875 1 97.5 124 LYS B N 1
ATOM 2045 C CA . LYS B 1 124 ? -16.906 -0.021 -9.258 1 97.5 124 LYS B CA 1
ATOM 2046 C C . LYS B 1 124 ? -16.953 -1.221 -10.203 1 97.5 124 LYS B C 1
ATOM 2048 O O . LYS B 1 124 ? -16.203 -2.182 -10.023 1 97.5 124 LYS B O 1
ATOM 2053 N N . GLU B 1 125 ? -17.812 -1.23 -11.227 1 97.81 125 GLU B N 1
ATOM 2054 C CA . GLU B 1 125 ? -17.922 -2.283 -12.234 1 97.81 125 GLU B CA 1
ATOM 2055 C C . GLU B 1 125 ? -17.609 -1.743 -13.625 1 97.81 125 GLU B C 1
ATOM 2057 O O . GLU B 1 125 ? -17.547 -0.529 -13.828 1 97.81 125 GLU B O 1
ATOM 2062 N N . GLY B 1 126 ? -17.281 -2.604 -14.492 1 97 126 GLY B N 1
ATOM 2063 C CA . GLY B 1 126 ? -17.125 -2.25 -15.898 1 97 126 GLY B CA 1
ATOM 2064 C C . GLY B 1 126 ? -15.758 -1.666 -16.219 1 97 126 GLY B C 1
ATOM 2065 O O . GLY B 1 126 ? -15.625 -0.849 -17.125 1 97 126 GLY B O 1
ATOM 2066 N N . VAL B 1 127 ? -14.758 -2.031 -15.523 1 97.38 127 VAL B N 1
ATOM 2067 C CA . VAL B 1 127 ? -13.438 -1.441 -15.742 1 97.38 127 VAL B CA 1
ATOM 2068 C C . VAL B 1 127 ? -12.602 -2.361 -16.625 1 97.38 127 VAL B C 1
ATOM 2070 O O . VAL B 1 127 ? -12.828 -3.572 -16.656 1 97.38 127 VAL B O 1
ATOM 2073 N N . LYS B 1 128 ? -11.656 -1.767 -17.344 1 98.12 128 LYS B N 1
ATOM 2074 C CA . LYS B 1 128 ? -10.648 -2.467 -18.141 1 98.12 128 LYS B CA 1
ATOM 2075 C C . LYS B 1 128 ? -9.258 -1.906 -17.891 1 98.12 128 LYS B C 1
ATOM 2077 O O . LYS B 1 128 ? -9.078 -0.69 -17.797 1 98.12 128 LYS B O 1
ATOM 2082 N N . LEU B 1 129 ? -8.344 -2.805 -17.828 1 98.44 129 LEU B N 1
ATOM 2083 C CA . LEU B 1 129 ? -6.965 -2.393 -17.609 1 98.44 129 LEU B CA 1
ATOM 2084 C C . LEU B 1 129 ? -6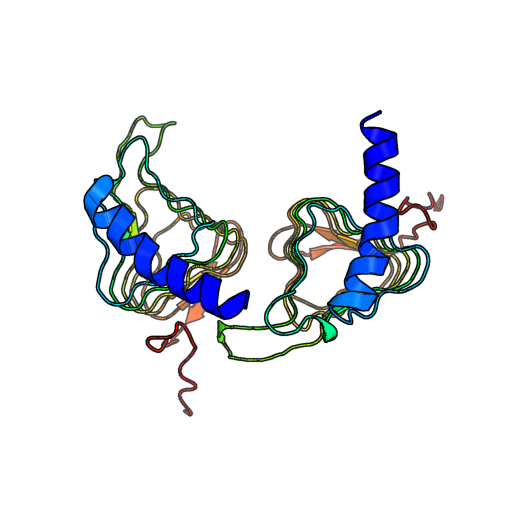.109 -2.689 -18.828 1 98.44 129 LEU B C 1
ATOM 2086 O O . LEU B 1 129 ? -6.371 -3.648 -19.562 1 98.44 129 LEU B O 1
ATOM 2090 N N . ASN B 1 130 ? -5.09 -1.901 -19.047 1 97.62 130 ASN B N 1
ATOM 2091 C CA . ASN B 1 130 ? -4.078 -2.221 -20.047 1 97.62 130 ASN B CA 1
ATOM 2092 C C . ASN B 1 130 ? -2.986 -3.119 -19.469 1 97.62 130 ASN B C 1
ATOM 2094 O O . ASN B 1 130 ? -3.102 -3.6 -18.344 1 97.62 130 ASN B O 1
ATOM 2098 N N . ASP B 1 131 ? -1.943 -3.379 -20.328 1 96.56 131 ASP B N 1
ATOM 2099 C CA . ASP B 1 131 ? -0.901 -4.309 -19.906 1 96.56 131 ASP B CA 1
ATOM 2100 C C . ASP B 1 131 ? 0.046 -3.66 -18.906 1 96.56 131 ASP B C 1
ATOM 2102 O O . ASP B 1 131 ? 0.975 -4.305 -18.406 1 96.56 131 ASP B O 1
ATOM 2106 N N . LYS B 1 132 ? -0.234 -2.455 -18.547 1 94.38 132 LYS B N 1
ATOM 2107 C CA . LYS B 1 132 ? 0.59 -1.753 -17.578 1 94.38 132 LYS B CA 1
ATOM 2108 C C . LYS B 1 132 ? -0.156 -1.573 -16.25 1 94.38 132 LYS B C 1
ATOM 2110 O O . LYS B 1 132 ? 0.251 -0.774 -15.406 1 94.38 132 LYS B O 1
ATOM 2115 N N . GLY B 1 133 ? -1.286 -2.236 -16.141 1 96.19 133 GLY B N 1
ATOM 2116 C CA . GLY B 1 133 ? -2.078 -2.148 -14.93 1 96.19 133 GLY B CA 1
ATOM 2117 C C . GLY B 1 133 ? -2.816 -0.831 -14.789 1 96.19 133 GLY B C 1
ATOM 2118 O O . GLY B 1 133 ? -3.102 -0.387 -13.672 1 96.19 133 GLY B O 1
ATOM 2119 N N . GLN B 1 134 ? -3.051 -0.131 -15.859 1 97.31 134 GLN B N 1
ATOM 2120 C CA . GLN B 1 134 ? -3.723 1.163 -15.836 1 97.31 134 GLN B CA 1
ATOM 2121 C C . GLN B 1 134 ? -5.121 1.07 -16.438 1 97.31 134 GLN B C 1
ATOM 2123 O O . GLN B 1 134 ? -5.352 0.288 -17.359 1 97.31 134 GLN B O 1
ATOM 2128 N N . LEU B 1 135 ? -5.934 1.894 -15.891 1 96.81 135 LEU B N 1
ATOM 2129 C CA . LEU B 1 135 ? -7.301 1.932 -16.406 1 96.81 135 LEU B CA 1
ATOM 2130 C C . LEU B 1 135 ? -7.328 2.428 -17.844 1 96.81 135 LEU B C 1
ATOM 2132 O O . LEU B 1 135 ? -6.621 3.373 -18.188 1 96.81 135 LEU B O 1
ATOM 2136 N N . ILE B 1 136 ? -8.078 1.701 -18.625 1 92.75 136 ILE B N 1
ATOM 2137 C CA . ILE B 1 136 ? -8.297 2.143 -19.984 1 92.75 136 ILE B CA 1
ATOM 2138 C C . ILE B 1 136 ? -9.5 3.08 -20.047 1 92.75 136 ILE B C 1
ATOM 2140 O O . ILE B 1 136 ? -10.57 2.76 -19.516 1 92.75 136 ILE B O 1
ATOM 2144 N N . ASN B 1 137 ? -9.336 4.5 -19.953 1 70.06 137 ASN B N 1
ATOM 2145 C CA . ASN B 1 137 ? -10.414 5.477 -20.031 1 70.06 137 ASN B CA 1
ATOM 2146 C C . ASN B 1 137 ? -11.367 5.152 -21.188 1 70.06 137 ASN B C 1
ATOM 2148 O O . ASN B 1 137 ? -10.945 5.027 -22.328 1 70.06 137 ASN B O 1
ATOM 2152 N N . GLU B 1 138 ? -12.32 4.195 -21.078 1 49.69 138 GLU B N 1
ATOM 2153 C CA . GLU B 1 138 ? -13.289 4.172 -22.172 1 49.69 138 GLU B CA 1
ATOM 2154 C C . GLU B 1 138 ? -14.047 5.492 -22.266 1 49.69 138 GLU B C 1
ATOM 2156 O O . GLU B 1 138 ? -14.594 5.973 -21.266 1 49.69 138 GLU B O 1
ATOM 2161 N N . ILE B 1 139 ? -13.602 6.539 -22.828 1 39.62 139 ILE B N 1
ATOM 2162 C CA . ILE B 1 139 ? -14.555 7.492 -23.391 1 39.62 139 ILE B CA 1
ATOM 2163 C C . ILE B 1 139 ? -15.836 6.762 -23.781 1 39.62 139 ILE B C 1
ATOM 2165 O O . ILE B 1 139 ? -15.828 5.926 -24.688 1 39.62 139 ILE B O 1
ATOM 2169 N N . ILE B 1 140 ? -16.734 6.352 -22.797 1 27.89 140 ILE B N 1
ATOM 2170 C CA . ILE B 1 140 ? -18.078 6.367 -23.359 1 27.89 140 ILE B CA 1
ATOM 2171 C C . ILE B 1 140 ? -18.406 7.777 -23.828 1 27.89 140 ILE B C 1
ATOM 2173 O O . ILE B 1 140 ? -18.234 8.75 -23.094 1 27.89 140 ILE B O 1
#

Sequence (280 aa):
MRKLLWNFLSKIYPLFLRKRYRMNIGKNVIISYKARLDKSINPSGIYIGDNTWILANSLILAHDHLRSLKLDTHIGSNCLIGVDSIIMPGITIGNHVVVGAGAIVTKNIKSNCIVAGNPAKVIKEGVKLNDKGQLINEIIMRKLLWNFLSKIYPLFLRKRYRMNIGKNVIISYKARLDKSINPSGIYIGDNTWILANSLILAHDHLRSLKLDTHIGSNCLIGVDSIIMPGITIGNHVVVGAGAIVTKNIKSNCIVAGNPAKVIKEGVKLNDKGQLINEII

Radius of gyration: 19.72 Å; Cα contacts (8 Å, |Δi|>4): 790; chains: 2; bounding box: 38×50×53 Å

Secondary structure (DSSP, 8-state):
-HHHHHHHHHHHHHHHHHHHH--EE-TT-EE-TT-EE--SS-GGGEEE-TT-EE-TT-EE--EETTTTEE--EEE-SS-EE-TT-EE-TT-EE-SSEEEPTT-EE-S-B-SSEEEEETTEEEEEES--B-TTS-B-----/-HHHHHHHHHHHHHHHHHHHH--EE-TT-EE-TT-EE--SS-GGGEEE-TT-EE-TT-EE--EETTTTEE--EEE-SS-EE-TT-EE-TT-EE-SSEEE-TT-EE-S-B-SSEEEEETTEEEEEES--B-TTS-B-----

Nearest PDB structures (foldseek):
  6ag8-assembly1_C  TM=6.958E-01  e=4.146E-07  Escherichia coli K-12
  3srt-assembly2_B  TM=6.035E-01  e=2.650E-07  Clostridioides difficile 630
  3jqy-assembly1_A  TM=7.478E-01  e=4.301E-05  Escherichia coli
  3mc4-assembly1_A  TM=6.139E-01  e=7.116E-05  Brucella abortus 2308
  3vbj-assembly1_C  TM=5.767E-01  e=5.689E-05  Bacillus cereus SJ1